Protein AF-A0A1V8U5F7-F1 (afdb_monomer)

Nearest PDB structures (foldseek):
  2rkk-assembly1_B  TM=3.965E-01  e=3.266E+00  Saccharomyces cerevisiae
  4ke2-assembly1_A  TM=3.291E-01  e=9.440E+00  Pseudopleuronectes americanus
  8gjg-assembly1_A  TM=2.199E-01  e=9.440E+00  synthetic construct

Mean predicted aligned error: 14.47 Å

Sequence (206 aa):
MKDPSENLSCCSLDYDPVPERRGILAELTRTLSEYNSLLSSFASLRALPRATARDVTNLKNWHATYAHAIDDSERHDLGHEDGLFQLIPLQQSMFAVTLQHIPVLRSIFRTRRRSDHDEDGVAEYWSDTAMDSAATLLTLIAGLGMLLGSCWWLEHIDNEASRLDLITGSTTLFALGLWGAMGNKSAEVLTGTAGYMAILVIYLSH

pLDDT: mean 76.42, std 14.18, range [43.84, 97.0]

Solvent-accessible surface area (backbone atoms only — not comparable to full-atom values): 12567 Å² total; per-residue (Å²): 138,79,78,84,76,82,74,70,70,82,80,45,96,86,58,64,92,47,66,68,60,48,52,50,52,52,51,49,51,52,51,51,50,52,50,51,52,51,50,51,52,51,50,54,60,69,69,43,52,67,47,50,74,63,54,54,48,49,50,51,50,46,46,70,72,42,75,74,79,59,60,80,85,74,51,68,60,83,81,40,74,92,74,44,58,36,94,72,78,76,86,71,45,62,54,44,59,56,48,70,73,37,71,69,56,55,69,71,59,61,58,78,82,71,91,86,74,82,76,70,100,78,73,86,68,71,51,63,70,58,49,54,51,45,40,52,50,50,51,51,52,50,53,50,48,54,52,53,47,52,54,60,53,52,77,76,53,90,50,71,72,60,52,53,52,49,52,55,52,52,50,51,53,48,42,53,50,40,38,52,69,60,53,88,47,60,66,62,39,50,53,52,43,51,53,53,52,51,54,54,53,54,60,73,76,106

Radius of gyration: 30.94 Å; Cα contacts (8 Å, |Δi|>4): 92; chains: 1; bounding box: 96×33×74 Å

Secondary structure (DSSP, 8-state):
---GGG---TT-TT--S-HHHHHHHHHHHHHHHHHHHHHHHHHHHHTSPBPPHHHHHHHHHHHHH-TTSS-GGGGGGGG-GGG-B-SS-----HHHHHHHT-HHHHHHS-----TT--S-TT-----HHHHHHHHHHHHHHHHHHHHHHHHHHHHT---HHHHHHHHHHHHHHHHHHHHHHHTT-HHHHHHHHHHHHHHHHHHHT-

Foldseek 3Di:
DDDPPPPPPPPDPPDDPDVVVVVVVVVVVVVVVVVVVVVVVVVVVVPFAQDDPVVLVLVVVLCVVCVPPDDPVVCPCNVCSVPHGDPDDDPQQPLLVVCVVDVVSVVVQQDDDPPPDDDDPSDRDGDSVVSLVVSVVVLVVVLVCLLVVLLVVLVVDPDPVVNVVSLVVSLVVNLVSCCSSVPPPVVVSVVVSVVSSVSSVVSVVD

Structure (mmCIF, N/CA/C/O backbone):
data_AF-A0A1V8U5F7-F1
#
_entry.id   AF-A0A1V8U5F7-F1
#
loop_
_atom_site.group_PDB
_atom_site.id
_atom_site.type_symbol
_atom_site.label_atom_id
_atom_site.label_alt_id
_atom_site.label_comp_id
_atom_site.label_asym_id
_atom_site.label_entity_id
_atom_site.label_seq_id
_atom_site.pdbx_PDB_ins_code
_atom_site.Cartn_x
_atom_site.Cartn_y
_atom_site.Cartn_z
_atom_site.occupancy
_atom_site.B_iso_or_equiv
_atom_site.auth_s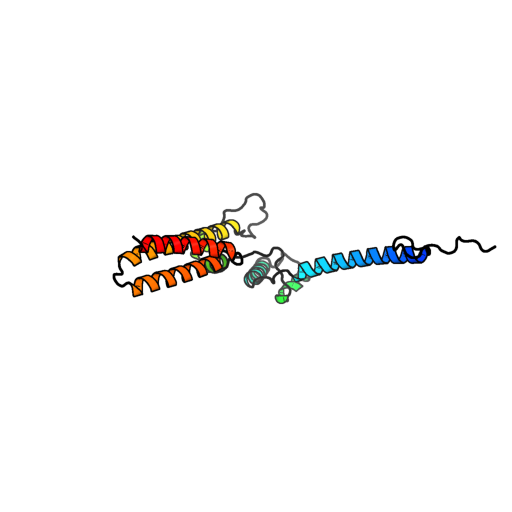eq_id
_atom_site.auth_comp_id
_atom_site.auth_asym_id
_atom_site.auth_atom_id
_atom_site.pdbx_PDB_model_num
ATOM 1 N N . MET A 1 1 ? 74.762 5.872 -26.198 1.00 45.00 1 MET A N 1
ATOM 2 C CA . MET A 1 1 ? 73.967 6.908 -25.508 1.00 45.00 1 MET A CA 1
ATOM 3 C C . MET A 1 1 ? 72.523 6.599 -25.859 1.00 45.00 1 MET A C 1
ATOM 5 O O . MET A 1 1 ? 72.181 6.683 -27.028 1.00 45.00 1 MET A O 1
ATOM 9 N N . LYS A 1 2 ? 71.784 5.999 -24.923 1.00 45.31 2 LYS A N 1
ATOM 10 C CA . LYS A 1 2 ? 70.462 5.401 -25.159 1.00 45.31 2 LYS A CA 1
ATOM 11 C C . LYS A 1 2 ? 69.423 6.448 -24.753 1.00 45.31 2 LYS A C 1
ATOM 13 O O . LYS A 1 2 ? 69.534 6.977 -23.650 1.00 45.31 2 LYS A O 1
ATOM 18 N N . ASP A 1 3 ? 68.529 6.799 -25.668 1.00 43.84 3 ASP A N 1
ATOM 19 C CA . ASP A 1 3 ? 67.538 7.862 -25.485 1.00 43.84 3 ASP A CA 1
ATOM 20 C C . ASP A 1 3 ? 66.602 7.508 -24.308 1.00 43.84 3 ASP A C 1
ATOM 22 O O . ASP A 1 3 ? 66.053 6.404 -24.292 1.00 43.84 3 ASP A O 1
ATOM 26 N N . PRO A 1 4 ? 66.434 8.365 -23.283 1.00 50.16 4 PRO A N 1
ATOM 27 C CA . PRO A 1 4 ? 65.666 8.031 -22.081 1.00 50.16 4 PRO A CA 1
ATOM 28 C C . PRO A 1 4 ? 64.141 8.190 -22.252 1.00 50.16 4 PRO A C 1
ATOM 30 O O . PRO A 1 4 ? 63.410 8.185 -21.262 1.00 50.16 4 PRO A O 1
ATOM 33 N N . SER A 1 5 ? 63.639 8.325 -23.481 1.00 53.69 5 SER A N 1
ATOM 34 C CA . SER A 1 5 ? 62.219 8.553 -23.785 1.00 53.69 5 SER A CA 1
ATOM 35 C C . SER A 1 5 ? 61.358 7.280 -23.863 1.00 53.69 5 SER A C 1
ATOM 37 O O . SER A 1 5 ? 60.141 7.384 -23.990 1.00 53.69 5 SER A O 1
ATOM 39 N N . GLU A 1 6 ? 61.935 6.082 -23.712 1.00 50.72 6 GLU A N 1
ATOM 40 C CA . GLU A 1 6 ? 61.199 4.801 -23.786 1.00 50.72 6 GLU A CA 1
ATOM 41 C C . GLU A 1 6 ? 60.570 4.328 -22.460 1.00 50.72 6 GLU A C 1
ATOM 43 O O . GLU A 1 6 ? 59.965 3.262 -22.408 1.00 50.72 6 GLU A O 1
ATOM 48 N N . ASN A 1 7 ? 60.643 5.120 -21.387 1.00 51.12 7 ASN A N 1
ATOM 49 C CA . ASN A 1 7 ? 59.955 4.822 -20.124 1.00 51.12 7 ASN A CA 1
ATOM 50 C C . ASN A 1 7 ? 58.656 5.630 -19.998 1.00 51.12 7 ASN A C 1
ATOM 52 O O . ASN A 1 7 ? 58.399 6.273 -18.977 1.00 51.12 7 ASN A O 1
ATOM 56 N N . LEU A 1 8 ? 57.839 5.629 -21.055 1.00 53.75 8 LEU A N 1
ATOM 57 C CA . LEU A 1 8 ? 56.494 6.195 -21.011 1.00 53.75 8 LEU A CA 1
ATOM 58 C C . LEU A 1 8 ? 55.626 5.334 -20.095 1.00 53.75 8 LEU A C 1
ATOM 60 O O . LEU A 1 8 ? 55.077 4.313 -20.486 1.00 53.75 8 LEU A O 1
ATOM 64 N N . SER A 1 9 ? 55.584 5.783 -18.845 1.00 51.28 9 SER A N 1
ATOM 65 C CA . SER A 1 9 ? 54.601 5.536 -17.797 1.00 51.28 9 SER A CA 1
ATOM 66 C C . SER A 1 9 ? 53.287 4.916 -18.301 1.00 51.28 9 SER A C 1
ATOM 68 O O . SER A 1 9 ? 52.301 5.608 -18.544 1.00 51.28 9 SER A O 1
ATOM 70 N N . CYS A 1 10 ? 53.253 3.585 -18.388 1.00 50.06 10 CYS A N 1
ATOM 71 C CA . CYS A 1 10 ? 52.047 2.788 -18.647 1.00 50.06 10 CYS A CA 1
ATOM 72 C C . CYS A 1 10 ? 51.099 2.723 -17.429 1.00 50.06 10 CYS A C 1
ATOM 74 O O . CYS A 1 10 ? 50.279 1.815 -17.337 1.00 50.06 10 CYS A O 1
ATOM 76 N N . CYS A 1 11 ? 51.224 3.641 -16.466 1.00 50.75 11 CYS A N 1
ATOM 77 C CA . CYS A 1 11 ? 50.502 3.580 -15.192 1.00 50.75 11 CYS A CA 1
ATOM 78 C C . CYS A 1 11 ? 49.322 4.557 -15.095 1.00 50.75 11 CYS A C 1
ATOM 80 O O . CYS A 1 11 ? 48.664 4.597 -14.058 1.00 50.75 11 CYS A O 1
ATOM 82 N N . SER A 1 12 ? 49.033 5.334 -16.144 1.00 55.16 12 SER A N 1
ATOM 83 C CA . SER A 1 12 ? 47.792 6.108 -16.227 1.00 55.16 12 SER A CA 1
ATOM 84 C C . SER A 1 12 ? 46.787 5.360 -17.093 1.00 55.16 12 SER A C 1
ATOM 86 O O . SER A 1 12 ? 47.028 5.148 -18.279 1.00 55.16 12 SER A O 1
ATOM 88 N N . LEU A 1 13 ? 45.650 4.989 -16.504 1.00 57.16 13 LEU A N 1
ATOM 89 C CA . LEU A 1 13 ? 44.527 4.363 -17.209 1.00 57.16 13 LEU A CA 1
ATOM 90 C C . LEU A 1 13 ? 43.941 5.284 -18.304 1.00 57.16 13 LEU A C 1
ATOM 92 O O . LEU A 1 13 ? 43.265 4.800 -19.206 1.00 57.16 13 LEU A O 1
ATOM 96 N N . ASP A 1 14 ? 44.257 6.585 -18.260 1.00 58.59 14 ASP A N 1
ATOM 97 C CA . ASP A 1 14 ? 43.821 7.586 -19.239 1.00 58.59 14 ASP A CA 1
ATOM 98 C C . ASP A 1 14 ? 44.736 7.703 -20.470 1.00 58.59 14 ASP A C 1
ATOM 100 O O . ASP A 1 14 ? 44.317 8.255 -21.492 1.00 58.59 14 ASP A O 1
ATOM 104 N N . TYR A 1 15 ? 45.986 7.219 -20.406 1.00 63.41 15 TYR A N 1
ATOM 105 C CA . TYR A 1 15 ? 46.949 7.382 -21.499 1.00 63.41 15 TYR A CA 1
ATOM 106 C C . TYR A 1 15 ? 47.320 6.046 -22.137 1.00 63.41 15 TYR A C 1
ATOM 108 O O . TYR A 1 15 ? 48.272 5.369 -21.752 1.00 63.41 15 TYR A O 1
ATOM 116 N N . ASP A 1 16 ? 46.553 5.693 -23.162 1.00 68.69 16 ASP A N 1
ATOM 117 C CA . ASP A 1 16 ? 46.847 4.577 -24.043 1.00 68.69 16 ASP A CA 1
ATOM 118 C C . ASP A 1 16 ? 47.690 5.054 -25.244 1.00 68.69 16 ASP A C 1
ATOM 120 O O . ASP A 1 16 ? 47.188 5.842 -26.054 1.00 68.69 16 ASP A O 1
ATOM 124 N N . PRO A 1 17 ? 48.954 4.603 -25.391 1.00 75.81 17 PRO A N 1
ATOM 125 C CA . PRO A 1 17 ? 49.817 5.011 -26.499 1.00 75.81 17 PRO A CA 1
ATOM 126 C C . PRO A 1 17 ? 49.389 4.420 -27.853 1.00 75.81 17 PRO A C 1
ATOM 128 O O . PRO A 1 17 ? 49.893 4.857 -28.887 1.00 75.81 17 PRO A O 1
ATOM 131 N N . VAL A 1 18 ? 48.475 3.440 -27.875 1.00 83.56 18 VAL A N 1
ATOM 132 C CA . VAL A 1 18 ? 47.991 2.796 -29.102 1.00 83.56 18 VAL A CA 1
ATOM 133 C C . VAL A 1 18 ? 46.624 3.388 -29.484 1.00 83.56 18 VAL A C 1
ATOM 135 O O . VAL A 1 18 ? 45.619 3.081 -28.836 1.00 83.56 18 VAL A O 1
ATOM 138 N N . PRO A 1 19 ? 46.533 4.220 -30.543 1.00 81.38 19 PRO A N 1
ATOM 139 C CA . PRO A 1 19 ? 45.297 4.932 -30.884 1.00 81.38 19 PRO A CA 1
ATOM 140 C C . PRO A 1 19 ? 44.154 3.992 -31.293 1.00 81.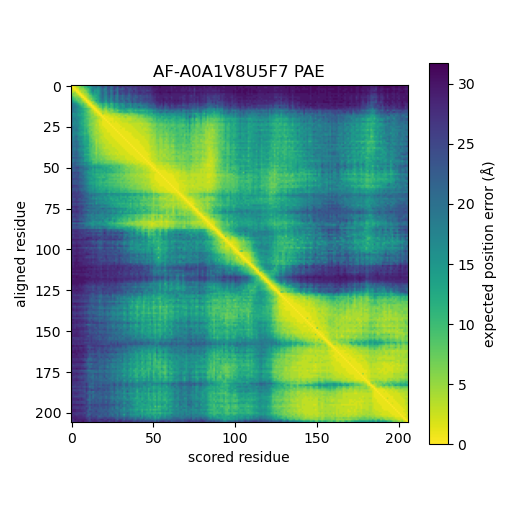38 19 PRO A C 1
ATOM 142 O O . PRO A 1 19 ? 42.995 4.271 -30.990 1.00 81.38 19 PRO A O 1
ATOM 145 N N . GLU A 1 20 ? 44.470 2.853 -31.918 1.00 86.00 20 GLU A N 1
ATOM 146 C CA . GLU A 1 20 ? 43.489 1.819 -32.276 1.00 86.00 20 GLU A CA 1
ATOM 147 C C . GLU A 1 20 ? 42.833 1.202 -31.033 1.00 86.00 20 GLU A C 1
ATOM 149 O O . GLU A 1 20 ? 41.608 1.107 -30.953 1.00 86.00 20 GLU A O 1
ATOM 154 N N . ARG A 1 21 ? 43.636 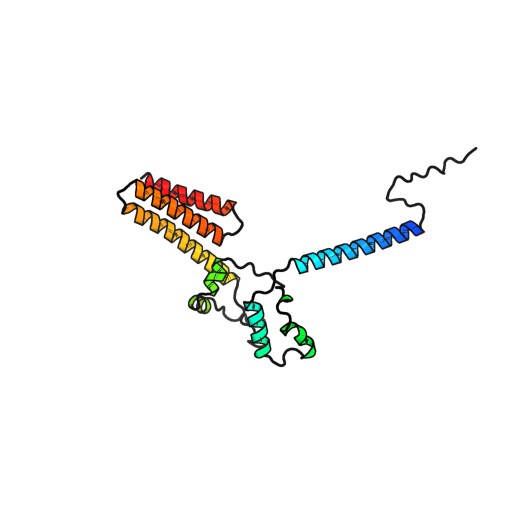0.855 -30.015 1.00 81.75 21 ARG A N 1
ATOM 155 C CA . ARG A 1 21 ? 43.144 0.293 -28.749 1.00 81.75 21 ARG A CA 1
ATOM 156 C C . ARG A 1 21 ? 42.264 1.298 -28.012 1.00 81.75 21 ARG A C 1
ATOM 158 O O . ARG A 1 21 ? 41.201 0.924 -27.525 1.00 81.75 21 ARG A O 1
ATOM 165 N N . ARG A 1 22 ? 42.641 2.579 -28.013 1.00 84.44 22 ARG A N 1
ATOM 166 C CA . ARG A 1 22 ? 41.828 3.660 -27.440 1.00 84.44 22 ARG A CA 1
ATOM 167 C C . ARG A 1 22 ? 40.469 3.805 -28.132 1.00 84.44 22 ARG A C 1
ATOM 169 O O . ARG A 1 22 ? 39.469 3.998 -27.445 1.00 84.44 22 ARG A O 1
ATOM 176 N N . GLY A 1 23 ? 40.423 3.700 -29.462 1.00 87.38 23 GLY A N 1
ATOM 177 C CA . GLY A 1 23 ? 39.171 3.718 -30.225 1.00 87.38 23 GLY A CA 1
ATOM 178 C C . GLY A 1 23 ? 38.238 2.572 -29.824 1.00 87.38 23 GLY A C 1
ATOM 179 O O . GLY A 1 23 ? 37.077 2.810 -29.495 1.00 87.38 23 GLY A O 1
ATOM 180 N N . ILE A 1 24 ? 38.780 1.353 -29.742 1.00 91.00 24 ILE A N 1
ATOM 181 C CA . ILE A 1 24 ? 38.037 0.158 -29.312 1.00 91.00 24 ILE A CA 1
ATOM 182 C C . ILE A 1 24 ? 37.558 0.299 -27.863 1.00 91.00 24 ILE A C 1
ATOM 184 O O . ILE A 1 24 ? 36.407 -0.004 -27.564 1.00 91.00 24 ILE A O 1
ATOM 188 N N . LEU A 1 25 ? 38.408 0.783 -26.951 1.00 88.94 25 LEU A N 1
ATOM 189 C CA . LEU A 1 25 ? 38.035 0.995 -25.549 1.00 88.94 25 LEU A CA 1
ATOM 190 C C . LEU A 1 25 ? 36.920 2.037 -25.407 1.00 88.94 25 LEU A C 1
ATOM 192 O O . LEU A 1 25 ? 36.006 1.837 -24.608 1.00 88.94 25 LEU A O 1
ATOM 196 N N . ALA A 1 26 ? 36.950 3.117 -26.192 1.00 89.62 26 ALA A N 1
ATOM 197 C CA . ALA A 1 26 ? 35.886 4.119 -26.201 1.00 89.62 26 ALA A CA 1
ATOM 198 C C . ALA A 1 26 ? 34.556 3.531 -26.704 1.00 89.62 26 ALA A C 1
ATOM 200 O O . ALA A 1 26 ? 33.513 3.736 -26.079 1.00 89.62 26 ALA A O 1
ATOM 201 N N . GLU A 1 27 ? 34.591 2.750 -27.787 1.00 95.12 27 GLU A N 1
ATOM 202 C CA . GLU A 1 27 ? 33.409 2.071 -28.322 1.00 95.12 27 GLU A CA 1
ATOM 203 C C . GLU A 1 27 ? 32.849 1.024 -27.350 1.00 95.12 27 GLU A C 1
ATOM 205 O O . GLU A 1 27 ? 31.636 0.967 -27.131 1.00 95.12 27 GLU A O 1
ATOM 210 N N . LEU A 1 28 ? 33.719 0.241 -26.712 1.00 94.00 28 LEU A N 1
ATOM 211 C CA . LEU A 1 28 ? 33.337 -0.744 -25.702 1.00 94.00 28 LEU A CA 1
ATOM 212 C C . LEU A 1 28 ? 32.696 -0.056 -24.499 1.00 94.00 28 LEU A C 1
ATOM 214 O O . LEU A 1 28 ? 31.640 -0.486 -24.045 1.00 94.00 28 LEU A O 1
ATOM 218 N N . THR A 1 29 ? 33.279 1.045 -24.024 1.00 94.81 29 THR A N 1
ATOM 219 C CA . THR A 1 29 ? 32.734 1.814 -22.896 1.00 94.81 29 THR A CA 1
ATOM 220 C C . THR A 1 29 ? 31.343 2.362 -23.221 1.00 94.81 29 THR A C 1
ATOM 222 O O . THR A 1 29 ? 30.429 2.234 -22.405 1.00 94.81 29 THR A O 1
ATOM 225 N N . ARG A 1 30 ? 31.146 2.902 -24.433 1.00 95.50 30 ARG A N 1
ATOM 226 C CA . ARG A 1 30 ? 29.828 3.351 -24.915 1.00 95.50 30 ARG A CA 1
ATOM 227 C C . ARG A 1 30 ? 28.827 2.194 -24.950 1.00 95.50 30 ARG A C 1
ATOM 229 O O . ARG A 1 30 ? 27.751 2.297 -24.370 1.00 95.50 30 ARG A O 1
ATOM 236 N N . THR A 1 31 ? 29.201 1.082 -25.579 1.00 96.38 31 THR A N 1
ATOM 237 C CA . THR A 1 31 ? 28.328 -0.091 -25.748 1.00 96.38 31 THR A CA 1
ATOM 238 C C . THR A 1 31 ? 27.952 -0.711 -24.402 1.00 96.38 31 THR A C 1
ATOM 240 O O . THR A 1 31 ? 26.806 -1.095 -24.183 1.00 96.38 31 THR A O 1
ATOM 243 N N . LEU A 1 32 ? 28.897 -0.772 -23.463 1.00 96.94 32 LEU A N 1
ATOM 244 C CA . LEU A 1 32 ? 28.665 -1.293 -22.120 1.00 96.94 32 LEU A CA 1
ATOM 245 C C . LEU A 1 32 ? 27.750 -0.367 -21.309 1.00 96.94 32 LEU A C 1
ATOM 247 O O . LEU A 1 32 ? 26.890 -0.850 -20.574 1.00 96.94 32 LEU A O 1
ATOM 251 N N . SER A 1 33 ? 27.882 0.951 -21.477 1.00 96.62 33 SER A N 1
ATOM 252 C CA . SER A 1 33 ? 26.963 1.927 -20.884 1.00 96.62 33 SER A CA 1
ATOM 253 C C . SER A 1 33 ? 25.535 1.772 -21.424 1.00 96.62 33 SER A C 1
ATOM 255 O O . SER A 1 33 ? 24.589 1.719 -20.636 1.00 96.62 33 SER A O 1
ATOM 257 N N . GLU A 1 34 ? 25.376 1.610 -22.741 1.00 96.75 34 GLU A N 1
ATOM 258 C CA . GLU A 1 34 ? 24.080 1.351 -23.386 1.00 96.75 34 GLU A CA 1
ATOM 259 C C . GLU A 1 34 ? 23.458 0.045 -22.894 1.00 96.75 34 GLU A C 1
ATOM 261 O O . GLU A 1 34 ? 22.294 0.025 -22.491 1.00 96.75 34 GLU A O 1
ATOM 266 N N . TYR A 1 35 ? 24.249 -1.028 -22.832 1.00 97.00 35 TYR A N 1
ATOM 267 C CA . TYR A 1 35 ? 23.806 -2.302 -22.277 1.00 97.00 35 TYR A CA 1
ATOM 268 C C . TYR A 1 35 ? 23.354 -2.163 -20.819 1.00 97.00 35 TYR A C 1
ATOM 270 O O . TYR A 1 35 ? 22.290 -2.659 -20.459 1.00 97.00 35 TYR A O 1
ATOM 278 N N . ASN A 1 36 ? 24.116 -1.453 -19.982 1.00 96.69 36 ASN A N 1
ATOM 279 C CA . ASN A 1 36 ? 23.759 -1.243 -18.581 1.00 96.69 36 ASN A CA 1
ATOM 280 C C . ASN A 1 36 ? 22.463 -0.426 -18.424 1.00 96.69 36 ASN A C 1
ATOM 282 O O . ASN A 1 36 ? 21.646 -0.720 -17.550 1.00 96.69 36 ASN A O 1
ATOM 286 N N . SER A 1 37 ? 22.246 0.569 -19.288 1.00 96.31 37 SER A N 1
ATOM 287 C CA . SER A 1 37 ? 21.007 1.356 -19.334 1.00 96.31 37 SER A CA 1
ATOM 288 C C . SER A 1 37 ? 19.798 0.494 -19.717 1.00 96.31 37 SER A C 1
ATOM 290 O O . SER A 1 37 ? 18.767 0.506 -19.035 1.00 96.31 37 SER A O 1
ATOM 292 N N . LEU A 1 38 ? 19.942 -0.331 -20.759 1.00 96.62 38 LEU A N 1
ATOM 293 C CA . LEU A 1 38 ? 18.904 -1.272 -21.179 1.00 96.62 38 LEU A CA 1
ATOM 294 C C . LEU A 1 38 ? 18.617 -2.301 -20.085 1.00 96.62 38 LEU A C 1
ATOM 296 O O . LEU A 1 38 ? 17.458 -2.533 -19.751 1.00 96.62 38 LEU A O 1
ATOM 300 N N . LEU A 1 39 ? 19.656 -2.873 -19.476 1.00 96.00 39 LEU A N 1
ATOM 301 C CA . LEU A 1 39 ? 19.521 -3.842 -18.394 1.00 96.00 39 LEU A CA 1
ATOM 302 C C . LEU A 1 39 ? 18.805 -3.239 -17.183 1.00 96.00 39 LEU A C 1
ATOM 304 O O . LEU A 1 39 ? 17.932 -3.888 -16.613 1.00 96.00 39 LEU A O 1
ATOM 308 N N . SER A 1 40 ? 19.129 -1.995 -16.824 1.00 94.44 40 SER A N 1
ATOM 309 C CA . SER A 1 40 ? 18.445 -1.273 -15.746 1.00 94.44 40 SER A CA 1
ATOM 310 C C . SER A 1 40 ? 16.966 -1.074 -16.073 1.00 94.44 40 SER A C 1
ATOM 312 O O . SER A 1 40 ? 16.111 -1.351 -15.237 1.00 94.44 40 SER A O 1
ATOM 314 N N . SER A 1 41 ? 16.654 -0.695 -17.314 1.00 91.56 41 SER A N 1
ATOM 315 C CA . SER A 1 41 ? 15.274 -0.527 -17.785 1.00 91.56 41 SER A CA 1
ATOM 316 C C . SER A 1 41 ? 14.490 -1.846 -17.736 1.00 91.56 41 SER A C 1
ATOM 318 O O . SER A 1 41 ? 13.374 -1.892 -17.221 1.00 91.56 41 SER A O 1
ATOM 320 N N . PHE A 1 42 ? 15.089 -2.950 -18.192 1.00 91.25 42 PHE A N 1
ATOM 321 C CA . PHE A 1 42 ? 14.485 -4.282 -18.106 1.00 91.25 42 PHE A CA 1
ATOM 322 C C . PHE A 1 42 ? 14.324 -4.766 -16.665 1.00 91.25 42 PHE A C 1
ATOM 324 O O . PHE A 1 42 ? 13.318 -5.396 -16.341 1.00 91.25 42 PHE A O 1
ATOM 331 N N . ALA A 1 43 ? 15.285 -4.471 -15.789 1.00 91.19 43 ALA A N 1
ATOM 332 C CA . ALA A 1 43 ? 15.181 -4.788 -14.372 1.00 91.19 43 ALA A CA 1
ATOM 333 C C . ALA A 1 43 ? 14.014 -4.030 -13.722 1.00 91.19 43 ALA A C 1
ATOM 335 O O . ALA A 1 43 ? 13.246 -4.636 -12.976 1.00 91.19 43 ALA A O 1
ATOM 336 N N . SER A 1 44 ? 13.825 -2.750 -14.060 1.00 87.88 44 SER A N 1
ATOM 337 C CA . SER A 1 44 ? 12.675 -1.957 -13.615 1.00 87.88 44 SER A CA 1
ATOM 338 C C . SER A 1 44 ? 11.348 -2.530 -14.110 1.00 87.88 44 SER A C 1
ATOM 340 O O . SER A 1 44 ? 10.427 -2.671 -13.312 1.00 87.88 44 SER A O 1
ATOM 342 N N . LEU A 1 45 ? 11.255 -2.929 -15.384 1.00 85.31 45 LEU A N 1
ATOM 343 C CA . LEU A 1 45 ? 10.049 -3.568 -15.928 1.00 85.31 45 LEU A CA 1
ATOM 344 C C . LEU A 1 45 ? 9.752 -4.907 -15.247 1.00 85.31 45 LEU A C 1
ATOM 346 O O . LEU A 1 45 ? 8.609 -5.197 -14.914 1.00 85.31 45 LEU A O 1
ATOM 350 N N . ARG A 1 46 ? 10.784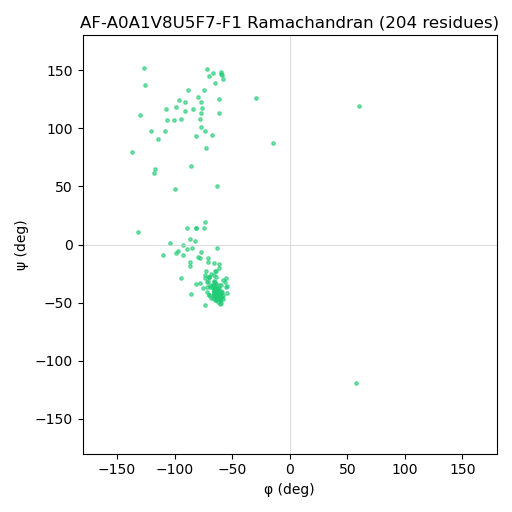 -5.713 -14.982 1.00 85.50 46 ARG A N 1
ATOM 351 C CA . ARG A 1 46 ? 10.641 -7.000 -14.291 1.00 85.50 46 ARG A CA 1
ATOM 352 C C . ARG A 1 46 ? 10.241 -6.847 -12.822 1.00 85.50 46 ARG A C 1
ATOM 354 O O . ARG A 1 46 ? 9.667 -7.774 -12.257 1.00 85.50 46 ARG A O 1
ATOM 361 N N . ALA A 1 47 ? 10.564 -5.714 -12.205 1.00 84.75 47 ALA A N 1
ATOM 362 C CA . ALA A 1 47 ? 10.169 -5.398 -10.837 1.00 84.75 47 ALA A CA 1
ATOM 363 C C . ALA A 1 47 ? 8.706 -4.935 -10.724 1.00 84.75 47 ALA A C 1
ATOM 365 O O . ALA A 1 47 ? 8.197 -4.842 -9.605 1.00 84.75 47 ALA A O 1
ATOM 366 N N . LEU A 1 48 ? 8.027 -4.647 -11.843 1.00 83.69 48 LEU A N 1
ATOM 367 C CA . LEU A 1 48 ? 6.621 -4.258 -11.817 1.00 83.69 48 LEU A CA 1
ATOM 368 C C . LEU A 1 48 ? 5.750 -5.414 -11.305 1.00 83.69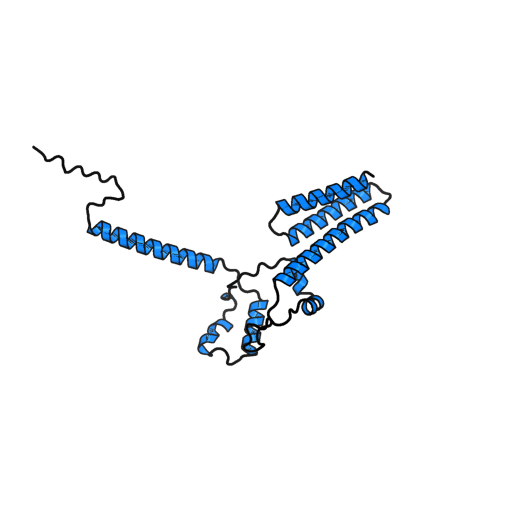 48 LEU A C 1
ATOM 370 O O . LEU A 1 48 ? 5.971 -6.575 -11.667 1.00 83.69 48 LEU A O 1
ATOM 374 N N . PRO A 1 49 ? 4.744 -5.119 -10.465 1.00 82.25 49 PRO A N 1
ATOM 375 C CA . PRO A 1 49 ? 3.818 -6.137 -10.014 1.00 82.25 49 PRO A CA 1
ATOM 376 C C . PRO A 1 49 ? 2.975 -6.640 -11.187 1.00 82.25 49 PRO A C 1
ATOM 378 O O . PRO A 1 49 ? 2.618 -5.898 -12.110 1.00 82.25 49 PRO A O 1
ATOM 381 N N . ARG A 1 50 ? 2.622 -7.924 -11.119 1.00 83.19 50 ARG A N 1
ATOM 382 C CA . ARG A 1 50 ? 1.648 -8.520 -12.035 1.00 83.19 50 ARG A CA 1
ATOM 383 C C . ARG A 1 50 ? 0.307 -7.804 -11.914 1.00 83.19 50 ARG A C 1
ATOM 385 O O . ARG A 1 50 ? -0.058 -7.343 -10.831 1.00 83.19 50 ARG A O 1
ATOM 392 N N . ALA A 1 51 ? -0.422 -7.743 -13.024 1.00 83.19 51 ALA A N 1
ATOM 393 C CA . ALA A 1 51 ? -1.766 -7.194 -13.043 1.00 83.19 51 ALA A CA 1
ATOM 394 C C . ALA A 1 51 ? -2.669 -7.953 -12.062 1.00 83.19 51 ALA A C 1
ATOM 396 O O . ALA A 1 51 ? -2.566 -9.174 -11.900 1.00 83.19 51 ALA A O 1
ATOM 397 N N . THR A 1 52 ? -3.564 -7.232 -11.390 1.00 82.31 52 THR A N 1
ATOM 398 C CA . THR A 1 52 ? -4.516 -7.875 -10.485 1.00 82.31 52 THR A CA 1
ATOM 399 C C . THR A 1 52 ? -5.566 -8.642 -11.294 1.00 82.31 52 THR A C 1
ATOM 401 O O . THR A 1 52 ? -5.925 -8.243 -12.402 1.00 82.31 52 THR A O 1
ATOM 404 N N . ALA A 1 53 ? -6.134 -9.719 -10.738 1.00 81.81 53 ALA A N 1
ATOM 405 C CA . ALA A 1 53 ? -7.203 -10.480 -11.405 1.00 81.81 53 ALA A CA 1
ATOM 406 C C . ALA A 1 53 ? -8.405 -9.595 -11.794 1.00 81.81 53 ALA A C 1
ATOM 408 O O . ALA A 1 53 ? -9.107 -9.852 -12.776 1.00 81.81 53 ALA A O 1
ATOM 409 N N . ARG A 1 54 ? -8.624 -8.518 -11.033 1.00 77.94 54 ARG A N 1
ATOM 410 C CA . ARG A 1 54 ? -9.634 -7.504 -11.322 1.00 77.94 54 ARG A CA 1
ATOM 411 C C . ARG A 1 54 ? -9.289 -6.701 -12.570 1.00 77.94 54 ARG A C 1
ATOM 413 O O . ARG A 1 54 ? -10.173 -6.517 -13.397 1.00 77.94 54 ARG A O 1
ATOM 420 N N . ASP A 1 55 ? -8.048 -6.253 -12.720 1.00 81.06 55 ASP A N 1
ATOM 421 C CA . ASP A 1 55 ? -7.616 -5.499 -13.902 1.00 81.06 55 ASP A CA 1
ATOM 422 C C . ASP A 1 55 ? -7.716 -6.358 -15.161 1.00 81.06 55 ASP A C 1
ATOM 424 O O . ASP A 1 55 ? -8.242 -5.902 -16.172 1.00 81.06 55 ASP A O 1
ATOM 428 N N . VAL A 1 56 ? -7.338 -7.636 -15.063 1.00 86.06 56 VAL A N 1
ATOM 429 C CA . VAL A 1 56 ? -7.518 -8.615 -16.1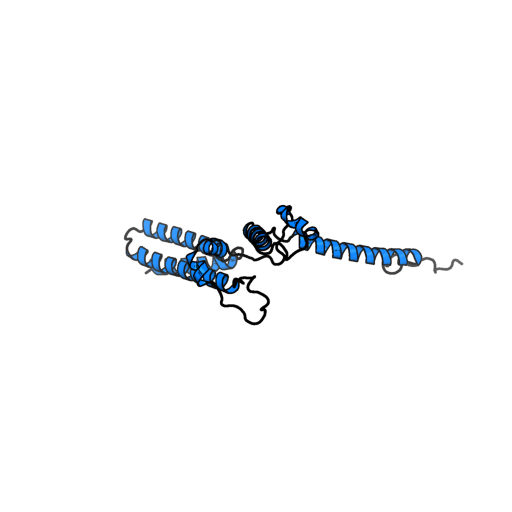46 1.00 86.06 56 VAL A CA 1
ATOM 430 C C . VAL A 1 56 ? -8.999 -8.770 -16.502 1.00 86.06 56 VAL A C 1
ATOM 432 O O . VAL A 1 56 ? -9.372 -8.740 -17.672 1.00 86.06 56 VAL A O 1
ATOM 435 N N . THR A 1 57 ? -9.871 -8.891 -15.499 1.00 85.12 57 THR A N 1
ATOM 436 C CA . THR A 1 57 ? -11.322 -9.000 -15.715 1.00 85.12 57 THR A CA 1
ATOM 437 C C . THR A 1 57 ? -11.899 -7.721 -16.323 1.00 85.12 57 THR A C 1
ATOM 439 O O . THR A 1 57 ? -12.724 -7.792 -17.229 1.00 85.12 57 THR A O 1
ATOM 442 N N . ASN A 1 58 ? -11.458 -6.548 -15.866 1.00 83.06 58 ASN A N 1
ATOM 443 C CA . ASN A 1 58 ? -11.870 -5.259 -16.415 1.00 83.06 58 ASN A CA 1
ATOM 444 C C . ASN A 1 58 ? -11.436 -5.122 -17.874 1.00 83.06 58 ASN A C 1
ATOM 446 O O . ASN A 1 58 ? -12.247 -4.717 -18.698 1.00 83.06 58 ASN A O 1
ATOM 450 N N . LEU A 1 59 ? -10.200 -5.509 -18.198 1.00 84.75 59 LEU A N 1
ATOM 451 C CA . LEU A 1 59 ? -9.673 -5.509 -19.558 1.00 84.75 59 LEU A CA 1
ATOM 452 C C . LEU A 1 59 ? -10.494 -6.442 -20.459 1.00 84.75 59 LEU A C 1
ATOM 454 O O . LEU A 1 59 ? -10.956 -6.025 -21.517 1.00 84.75 59 LEU A O 1
ATOM 458 N N . LYS A 1 60 ? -10.775 -7.671 -20.005 1.00 86.81 60 LYS A N 1
ATOM 459 C CA . LYS A 1 60 ? -11.651 -8.622 -20.714 1.00 86.81 60 LYS A CA 1
ATOM 460 C C . LYS A 1 60 ? -13.053 -8.058 -20.941 1.00 86.81 60 LYS A C 1
ATOM 462 O O . LYS A 1 60 ? -13.570 -8.127 -22.052 1.00 86.81 60 LYS A O 1
ATOM 467 N N . ASN A 1 61 ? -13.659 -7.476 -19.907 1.00 86.31 61 ASN A N 1
ATOM 468 C CA . ASN A 1 61 ? -14.984 -6.864 -19.998 1.00 86.31 61 ASN A CA 1
ATOM 469 C C . ASN A 1 61 ? -14.986 -5.664 -20.950 1.00 86.31 61 ASN A C 1
ATOM 471 O O . ASN A 1 61 ? -15.937 -5.485 -21.709 1.00 86.31 61 ASN A O 1
ATOM 475 N N . TRP A 1 62 ? -13.927 -4.857 -20.933 1.00 85.69 62 TRP A N 1
ATOM 476 C CA . TRP A 1 62 ? -13.759 -3.732 -21.843 1.00 85.69 62 TRP A CA 1
ATOM 477 C C . TRP A 1 62 ? -13.650 -4.217 -23.292 1.00 85.69 62 TRP A C 1
ATOM 479 O O . TRP A 1 62 ? -14.419 -3.758 -24.130 1.00 85.69 62 TRP A O 1
ATOM 489 N N . HIS A 1 63 ? -12.819 -5.225 -23.577 1.00 85.88 63 HIS A N 1
ATOM 490 C CA . HIS A 1 63 ? -12.735 -5.837 -24.909 1.00 85.88 63 HIS A CA 1
ATOM 491 C C . HIS A 1 63 ? -14.066 -6.444 -25.372 1.00 85.88 63 HIS A C 1
ATOM 493 O O . HIS A 1 63 ? -14.435 -6.299 -26.534 1.00 85.88 63 HIS A O 1
ATOM 499 N N . ALA A 1 64 ? -14.806 -7.093 -24.468 1.00 85.56 64 ALA A N 1
ATOM 500 C CA . ALA A 1 64 ? -16.130 -7.634 -24.769 1.00 85.56 64 ALA A CA 1
ATOM 501 C C . ALA A 1 64 ? -17.158 -6.530 -25.074 1.00 85.56 64 ALA A C 1
ATOM 503 O O . ALA A 1 64 ? -18.029 -6.713 -25.921 1.00 85.56 64 ALA A O 1
ATOM 504 N N . THR A 1 65 ? -17.046 -5.383 -24.401 1.00 87.19 65 THR A N 1
ATOM 505 C CA . THR A 1 65 ? -17.921 -4.222 -24.616 1.00 87.19 65 THR A CA 1
ATOM 506 C C . THR A 1 65 ? -17.561 -3.486 -25.912 1.00 87.19 65 THR A C 1
ATOM 508 O O . THR A 1 65 ? -18.452 -3.048 -26.636 1.00 87.19 65 THR A O 1
ATOM 511 N N . TYR A 1 66 ? -16.269 -3.395 -26.238 1.00 84.06 66 TYR A N 1
ATOM 512 C CA . TYR A 1 66 ? -15.734 -2.662 -27.387 1.00 84.06 66 TYR A CA 1
ATOM 513 C C . TYR A 1 66 ? -15.033 -3.598 -28.375 1.00 84.06 66 TYR A C 1
ATOM 515 O O . TYR A 1 66 ? -13.835 -3.492 -28.644 1.00 84.06 66 TYR A O 1
ATOM 523 N N . ALA A 1 67 ? -15.820 -4.492 -28.976 1.00 78.81 67 ALA A N 1
ATOM 524 C CA . ALA A 1 67 ? -15.346 -5.553 -29.865 1.00 78.81 67 ALA A CA 1
ATOM 525 C C . ALA A 1 67 ? -14.665 -5.082 -31.167 1.00 78.81 67 ALA A C 1
ATOM 527 O O . ALA A 1 67 ? -14.162 -5.926 -31.907 1.00 78.81 67 ALA A O 1
ATOM 528 N N . HIS A 1 68 ? -14.584 -3.778 -31.449 1.00 83.56 68 HIS A N 1
ATOM 529 C CA . HIS A 1 68 ? -13.892 -3.207 -32.618 1.00 83.56 68 HIS A CA 1
ATOM 530 C C . HIS A 1 68 ? -12.951 -2.041 -32.275 1.00 83.56 68 HIS A C 1
ATOM 532 O O . HIS A 1 68 ? -12.487 -1.358 -33.179 1.00 83.56 68 HIS A O 1
ATOM 538 N N . ALA A 1 69 ? -12.669 -1.788 -30.991 1.00 83.31 69 ALA A N 1
ATOM 539 C CA . ALA A 1 69 ? -11.787 -0.679 -30.607 1.00 83.31 69 ALA A CA 1
ATOM 540 C C . ALA A 1 69 ? -10.304 -0.949 -30.910 1.00 83.31 69 ALA A C 1
ATOM 542 O O . ALA A 1 69 ? -9.539 -0.014 -31.110 1.00 83.31 69 ALA A O 1
ATOM 543 N N . ILE A 1 70 ? -9.910 -2.223 -30.941 1.00 83.44 70 ILE A N 1
ATOM 544 C CA . ILE A 1 70 ? -8.546 -2.680 -31.238 1.00 83.44 70 ILE A CA 1
ATOM 545 C C . ILE A 1 70 ? -8.629 -3.686 -32.381 1.00 83.44 70 ILE A C 1
ATOM 547 O O . ILE A 1 70 ? -9.533 -4.528 -32.361 1.00 83.44 70 ILE A O 1
ATOM 551 N N . ASP A 1 71 ? -7.718 -3.598 -33.347 1.00 86.25 71 ASP A N 1
ATOM 552 C CA . ASP A 1 71 ? -7.646 -4.526 -34.477 1.00 86.25 71 ASP A CA 1
ATOM 553 C C . ASP A 1 71 ? -7.420 -5.968 -34.001 1.00 86.25 71 ASP A C 1
ATOM 555 O O . ASP A 1 71 ? -6.750 -6.212 -32.996 1.00 86.25 71 ASP A O 1
ATOM 559 N N . ASP A 1 72 ? -7.973 -6.948 -34.715 1.00 81.81 72 ASP A N 1
ATOM 560 C CA . ASP A 1 72 ? -7.880 -8.347 -34.289 1.00 81.81 72 ASP A CA 1
ATOM 561 C C . ASP A 1 72 ? -6.432 -8.874 -34.299 1.00 81.81 72 ASP A C 1
ATOM 563 O O . ASP A 1 72 ? -6.124 -9.801 -33.546 1.00 81.81 72 ASP A O 1
ATOM 567 N N . SER A 1 73 ? -5.523 -8.265 -35.074 1.00 83.56 73 SER A N 1
ATOM 568 C CA . SER A 1 73 ? -4.095 -8.615 -35.055 1.00 83.56 73 SER A CA 1
ATOM 569 C C . SER A 1 73 ? -3.377 -8.189 -33.769 1.00 83.56 73 SER A C 1
ATOM 571 O O . SER A 1 73 ? -2.438 -8.860 -33.339 1.00 83.56 73 SER A O 1
ATOM 573 N N . GLU A 1 74 ? -3.852 -7.131 -33.111 1.00 80.00 74 GLU A N 1
ATOM 574 C CA . GLU A 1 74 ? -3.278 -6.590 -31.874 1.00 80.00 74 GLU A CA 1
ATOM 575 C C . GLU A 1 74 ? -3.870 -7.246 -30.612 1.00 80.00 74 GLU A C 1
ATOM 577 O O . GLU A 1 74 ? -3.401 -7.020 -29.502 1.00 80.00 74 GLU A O 1
ATOM 582 N N . ARG A 1 75 ? -4.864 -8.135 -30.749 1.00 77.50 75 ARG A N 1
ATOM 583 C CA . ARG A 1 75 ? -5.541 -8.821 -29.625 1.00 77.50 75 ARG A CA 1
ATOM 584 C C . ARG A 1 75 ? -4.807 -10.035 -29.061 1.00 77.50 75 ARG A C 1
ATOM 586 O O . ARG A 1 75 ? -5.397 -10.823 -28.316 1.00 77.50 75 ARG A O 1
ATOM 593 N N . HIS A 1 76 ? -3.533 -10.207 -29.393 1.00 76.31 76 HIS A N 1
ATOM 594 C CA . HIS A 1 76 ? -2.746 -11.361 -28.955 1.00 76.31 76 HIS A CA 1
ATOM 595 C C . HIS A 1 76 ? -2.610 -11.462 -27.420 1.00 76.31 76 HIS A C 1
ATOM 597 O O . HIS A 1 76 ? -2.393 -12.547 -26.869 1.00 76.31 76 HIS A O 1
ATOM 603 N N . ASP A 1 77 ? -2.820 -10.345 -26.726 1.00 71.12 77 ASP A N 1
ATOM 604 C CA . ASP A 1 77 ? -2.693 -10.225 -25.275 1.00 71.12 77 ASP A CA 1
ATOM 605 C C . ASP A 1 77 ? -3.831 -10.915 -24.502 1.00 71.12 77 ASP A C 1
ATOM 607 O O . ASP A 1 77 ? -3.643 -11.325 -23.357 1.00 71.12 77 ASP A O 1
ATOM 611 N N . LEU A 1 78 ? -5.001 -11.132 -25.123 1.00 71.31 78 LEU A N 1
ATOM 612 C CA . LEU A 1 78 ? -6.180 -11.717 -24.460 1.00 71.31 78 LEU A CA 1
ATOM 613 C C . LEU A 1 78 ? -5.994 -13.182 -24.018 1.00 71.31 78 LEU A C 1
ATOM 615 O O . LEU A 1 78 ? -6.775 -13.673 -23.203 1.00 71.31 78 LEU A O 1
ATOM 619 N N . GLY A 1 79 ? -4.972 -13.873 -24.535 1.00 74.00 79 GLY A N 1
ATOM 620 C CA . GLY A 1 79 ? -4.611 -15.242 -24.149 1.00 74.00 79 GLY A CA 1
ATOM 621 C C . GLY A 1 79 ? -3.457 -15.346 -23.145 1.00 74.00 79 GLY A C 1
ATOM 622 O O . GLY A 1 79 ? -3.186 -16.440 -22.656 1.00 74.00 79 GLY A O 1
ATOM 623 N N . HIS A 1 80 ? -2.783 -14.235 -22.830 1.00 79.19 80 HIS A N 1
ATOM 624 C CA . HIS A 1 80 ? -1.551 -14.213 -22.036 1.00 79.19 80 HIS A CA 1
ATOM 625 C C . HIS A 1 80 ? -1.737 -13.425 -20.736 1.00 79.19 80 HIS A C 1
ATOM 627 O O . HIS A 1 80 ? -1.053 -12.436 -20.478 1.00 79.19 80 HIS A O 1
ATOM 633 N N . GLU A 1 81 ? -2.650 -13.893 -19.883 1.00 76.69 81 GLU A N 1
ATOM 634 C CA . GLU A 1 81 ? -2.954 -13.252 -18.592 1.00 76.69 81 GLU A CA 1
ATOM 635 C C . GLU A 1 81 ? -1.715 -13.129 -17.689 1.00 76.69 81 GLU A C 1
ATOM 637 O O . GLU A 1 81 ? -1.573 -12.155 -16.952 1.00 76.69 81 GLU A O 1
ATOM 642 N N . ASP A 1 82 ? -0.775 -14.071 -17.808 1.00 75.75 82 ASP A N 1
ATOM 643 C CA . ASP A 1 82 ? 0.481 -14.089 -17.053 1.00 75.75 82 ASP A CA 1
ATOM 644 C C . ASP A 1 82 ? 1.491 -13.007 -17.484 1.00 75.75 82 ASP A C 1
ATOM 646 O O . ASP A 1 82 ? 2.458 -12.749 -16.761 1.00 75.75 82 ASP A O 1
ATOM 650 N N . GLY A 1 83 ? 1.291 -12.390 -18.655 1.00 77.12 83 GLY A N 1
ATOM 651 C CA . GLY A 1 83 ? 2.157 -11.348 -19.215 1.00 77.12 83 GLY A CA 1
ATOM 652 C C . GLY A 1 83 ? 1.735 -9.922 -18.859 1.00 77.12 83 GLY A C 1
ATOM 653 O O . GLY A 1 83 ? 2.485 -8.983 -19.118 1.00 77.12 83 GLY A O 1
ATOM 654 N N . LEU A 1 84 ? 0.558 -9.746 -18.255 1.00 83.38 84 LEU A N 1
ATOM 655 C CA . LEU A 1 84 ? 0.023 -8.433 -17.914 1.00 83.38 84 LEU A CA 1
ATOM 656 C C . LEU A 1 84 ? 0.668 -7.914 -16.622 1.00 83.38 84 LEU A C 1
ATOM 658 O O . LEU A 1 84 ? 0.644 -8.566 -15.574 1.00 83.38 84 LEU A O 1
ATOM 662 N N . PHE A 1 85 ? 1.221 -6.706 -16.680 1.00 82.25 85 PHE A N 1
ATOM 663 C CA . PHE A 1 85 ? 1.808 -6.007 -15.537 1.00 82.25 85 PHE A CA 1
ATOM 664 C C . PHE A 1 85 ? 1.200 -4.616 -15.388 1.00 82.25 85 PHE A C 1
ATOM 666 O O . PHE A 1 85 ? 0.743 -4.000 -16.352 1.00 82.25 85 PHE A O 1
ATOM 673 N N . GLN A 1 86 ? 1.178 -4.115 -14.158 1.00 77.69 86 GLN A N 1
ATOM 674 C CA . GLN A 1 86 ? 0.606 -2.807 -13.874 1.00 77.69 86 GLN A CA 1
ATOM 675 C C . GLN A 1 86 ? 1.649 -1.714 -14.154 1.00 77.69 86 GLN A C 1
ATOM 677 O O . GLN A 1 86 ? 2.683 -1.670 -13.490 1.00 77.69 86 GLN A O 1
ATOM 682 N N . LEU A 1 87 ? 1.389 -0.823 -15.123 1.00 72.56 87 LEU A N 1
ATOM 683 C CA . LEU A 1 87 ? 2.297 0.297 -15.433 1.00 72.56 87 LEU A CA 1
ATOM 684 C C . LEU A 1 87 ? 2.425 1.292 -14.273 1.00 72.56 87 LEU A C 1
ATOM 686 O O . LEU A 1 87 ? 3.488 1.869 -14.062 1.00 72.56 87 LEU A O 1
ATOM 690 N N . ILE A 1 88 ? 1.340 1.490 -13.525 1.00 68.12 88 ILE A N 1
ATOM 691 C CA . ILE A 1 88 ? 1.306 2.342 -12.339 1.00 68.12 88 ILE A CA 1
ATOM 692 C C . ILE A 1 88 ? 0.899 1.438 -11.178 1.00 68.12 88 ILE A C 1
ATOM 694 O O . ILE A 1 88 ? -0.291 1.141 -11.050 1.00 68.12 88 ILE A O 1
ATOM 698 N N . PRO A 1 89 ? 1.855 0.938 -10.374 1.00 62.56 89 PRO A N 1
ATOM 699 C CA . PRO A 1 89 ? 1.533 0.074 -9.253 1.00 62.56 89 PRO A CA 1
ATOM 700 C C . PRO A 1 89 ? 0.654 0.847 -8.273 1.00 62.56 89 PRO A C 1
ATOM 702 O O . PRO A 1 89 ? 1.095 1.816 -7.652 1.00 62.56 89 PRO A O 1
ATOM 705 N N . LEU A 1 90 ? -0.602 0.428 -8.141 1.00 62.66 90 LEU A N 1
ATOM 706 C CA . LEU A 1 90 ? -1.493 1.001 -7.143 1.00 62.66 90 LEU A CA 1
ATOM 707 C C . LEU A 1 90 ? -1.117 0.381 -5.798 1.00 62.66 90 LEU A C 1
ATOM 709 O O . LEU A 1 90 ? -1.365 -0.801 -5.556 1.00 62.66 90 LEU A O 1
ATOM 713 N N . GLN A 1 91 ? -0.492 1.161 -4.918 1.00 55.84 91 GLN A N 1
ATOM 714 C CA . GLN A 1 91 ? -0.187 0.714 -3.563 1.00 55.84 91 GLN A CA 1
ATOM 715 C C . GLN A 1 91 ? -1.486 0.676 -2.749 1.00 55.84 91 GLN A C 1
ATOM 717 O O . GLN A 1 91 ? -1.830 1.622 -2.051 1.00 55.84 91 GLN A O 1
ATOM 722 N N . GLN A 1 92 ? -2.244 -0.413 -2.864 1.00 58.03 92 GLN A N 1
ATOM 723 C CA . GLN A 1 92 ? -3.496 -0.563 -2.130 1.00 58.03 92 GLN A CA 1
ATOM 724 C C . GLN A 1 92 ? -3.208 -0.923 -0.667 1.00 58.03 92 GLN A C 1
ATOM 726 O O . GLN A 1 92 ? -2.575 -1.938 -0.377 1.00 58.03 92 GLN A O 1
ATOM 731 N N . SER A 1 93 ? -3.698 -0.105 0.269 1.00 57.97 93 SER A N 1
ATOM 732 C CA . SER A 1 93 ? -3.753 -0.476 1.690 1.00 57.97 93 SER A CA 1
ATOM 733 C C . SER A 1 93 ? -4.591 -1.750 1.868 1.00 57.97 93 SER A C 1
ATOM 735 O O . SER A 1 93 ? -5.594 -1.933 1.176 1.00 57.97 93 SER A O 1
ATOM 737 N N . MET A 1 94 ? -4.244 -2.625 2.822 1.00 60.12 94 MET A N 1
ATOM 738 C CA . MET A 1 94 ? -5.052 -3.824 3.111 1.00 60.12 94 MET A CA 1
ATOM 739 C C . MET A 1 94 ? -6.505 -3.465 3.452 1.00 60.12 94 MET A C 1
ATOM 741 O O . MET A 1 94 ? -7.431 -4.191 3.089 1.00 60.12 94 MET A O 1
ATOM 745 N N . PHE A 1 95 ? -6.717 -2.303 4.076 1.00 59.81 95 PHE A N 1
ATOM 746 C CA . PHE A 1 95 ? -8.054 -1.778 4.328 1.00 59.81 95 PHE A CA 1
ATOM 747 C C . PHE A 1 95 ? -8.749 -1.289 3.060 1.00 59.81 95 PHE A C 1
ATOM 749 O O . PHE A 1 95 ? -9.958 -1.433 2.963 1.00 59.81 95 PHE A O 1
ATOM 756 N N . ALA A 1 96 ? -8.024 -0.776 2.063 1.00 61.50 96 ALA A N 1
ATOM 757 C CA . ALA A 1 96 ? -8.610 -0.446 0.765 1.00 61.50 96 ALA A CA 1
ATOM 758 C C . ALA A 1 96 ? -9.113 -1.713 0.052 1.00 61.50 96 ALA A C 1
ATOM 760 O O . ALA A 1 96 ? -10.205 -1.703 -0.512 1.00 61.50 96 ALA A O 1
ATOM 761 N N . VAL A 1 97 ? -8.380 -2.829 0.142 1.00 63.72 97 VAL A N 1
ATOM 762 C CA . VAL A 1 97 ? -8.810 -4.121 -0.424 1.00 63.72 97 VAL A CA 1
ATOM 763 C C . VAL A 1 97 ? -10.086 -4.632 0.254 1.00 63.72 97 VAL A C 1
ATOM 765 O O . VAL A 1 97 ? -11.009 -5.083 -0.429 1.00 63.72 97 VAL A O 1
ATOM 768 N N . THR A 1 98 ? -10.191 -4.533 1.582 1.00 63.94 98 THR A N 1
ATOM 769 C CA . THR A 1 98 ? -11.410 -4.941 2.302 1.00 63.94 98 THR A CA 1
ATOM 770 C C . THR A 1 98 ? -12.569 -3.969 2.077 1.00 63.94 98 THR A C 1
ATOM 772 O O . THR A 1 98 ? -13.701 -4.416 1.895 1.00 63.94 98 THR A O 1
ATOM 775 N N . LEU A 1 99 ? -12.310 -2.660 1.976 1.00 63.12 99 LEU A N 1
ATOM 776 C CA . LEU A 1 99 ? -13.325 -1.652 1.643 1.00 63.12 99 LEU A CA 1
ATOM 777 C C . LEU A 1 99 ? -13.930 -1.888 0.254 1.00 63.12 99 LEU A C 1
ATOM 779 O O . LEU A 1 99 ? -15.134 -1.720 0.066 1.00 63.12 99 LEU A O 1
ATOM 783 N N . GLN A 1 100 ? -13.111 -2.321 -0.711 1.00 63.47 100 GLN A N 1
ATOM 784 C CA . GLN A 1 100 ? -13.548 -2.633 -2.075 1.00 63.47 100 GLN A CA 1
ATOM 785 C C . GLN A 1 100 ? -14.531 -3.811 -2.147 1.00 63.47 100 GLN A C 1
ATOM 787 O O . GLN A 1 100 ? -15.305 -3.889 -3.103 1.00 63.47 100 GLN A O 1
ATOM 792 N N . HIS A 1 101 ? -14.539 -4.704 -1.153 1.00 65.12 101 HIS A N 1
ATOM 793 C CA . HIS A 1 101 ? -15.494 -5.814 -1.079 1.00 65.12 101 HIS A CA 1
ATOM 794 C C . HIS A 1 101 ? -16.873 -5.384 -0.557 1.00 65.12 101 HIS A C 1
ATOM 796 O O . HIS A 1 101 ? -17.828 -6.153 -0.660 1.00 65.12 101 HIS A O 1
ATOM 802 N N . ILE A 1 102 ? -17.012 -4.162 -0.027 1.00 71.56 102 ILE A N 1
ATOM 803 C CA . ILE A 1 102 ? -18.274 -3.666 0.526 1.00 71.56 102 ILE A CA 1
ATOM 804 C C . ILE A 1 102 ? -19.034 -2.875 -0.559 1.00 71.56 102 ILE A C 1
ATOM 806 O O . ILE A 1 102 ? -18.662 -1.743 -0.885 1.00 71.56 102 ILE A O 1
ATOM 810 N N . PRO A 1 103 ? -20.143 -3.410 -1.110 1.00 62.91 103 PRO A N 1
ATOM 811 C CA . PRO A 1 103 ? -20.842 -2.802 -2.248 1.00 62.91 103 PRO A CA 1
ATOM 812 C C . PRO A 1 103 ? -21.481 -1.444 -1.916 1.00 62.91 103 PRO A C 1
ATOM 814 O O . PRO A 1 103 ? -21.634 -0.598 -2.795 1.00 62.91 103 PRO A O 1
ATOM 817 N N . VAL A 1 104 ? -21.814 -1.205 -0.645 1.00 60.75 104 VAL A N 1
ATOM 818 C CA . VAL A 1 104 ? -22.414 0.054 -0.175 1.00 60.75 104 VAL A CA 1
ATOM 819 C C . VAL A 1 104 ? -21.403 1.201 -0.227 1.00 60.75 104 VAL A C 1
ATOM 821 O O . VAL A 1 104 ? -21.719 2.279 -0.726 1.00 60.75 104 VAL A O 1
ATOM 824 N N . LEU A 1 105 ? -20.162 0.958 0.208 1.00 59.41 105 LEU A N 1
ATOM 825 C CA . LEU A 1 105 ? -19.091 1.952 0.130 1.00 59.41 105 LEU A CA 1
ATOM 826 C C . LEU A 1 105 ? -18.708 2.253 -1.320 1.00 59.41 105 LEU A C 1
ATOM 828 O O . LEU A 1 105 ? -18.482 3.411 -1.661 1.00 59.41 105 LEU A O 1
ATOM 832 N N . ARG A 1 106 ? -18.759 1.254 -2.208 1.00 60.41 106 ARG A N 1
ATOM 833 C CA . ARG A 1 106 ? -18.555 1.462 -3.648 1.00 60.41 106 ARG A CA 1
ATOM 834 C C . ARG A 1 106 ? -19.502 2.529 -4.214 1.00 60.41 106 ARG A C 1
ATOM 836 O O . ARG A 1 106 ? -19.069 3.390 -4.968 1.00 60.41 106 ARG A O 1
ATOM 843 N N . SER A 1 107 ? -20.774 2.538 -3.816 1.00 58.44 107 SER A N 1
ATOM 844 C CA . SER A 1 107 ? -21.725 3.548 -4.303 1.00 58.44 107 SER A CA 1
ATOM 845 C C . SER A 1 107 ? -21.460 4.959 -3.760 1.00 58.44 107 SER A C 1
ATOM 847 O O . SER A 1 107 ? -21.815 5.930 -4.425 1.00 58.44 107 SER A O 1
ATOM 849 N N . ILE A 1 108 ? -20.865 5.082 -2.571 1.00 58.44 108 ILE A N 1
ATOM 850 C CA . ILE A 1 108 ? -20.612 6.368 -1.898 1.00 58.44 108 ILE A CA 1
ATOM 851 C C . ILE A 1 108 ? -19.351 7.047 -2.456 1.00 58.44 108 ILE A C 1
ATOM 853 O O . ILE A 1 108 ? -19.319 8.267 -2.586 1.00 58.44 108 ILE A O 1
ATOM 857 N N . PHE A 1 109 ? -18.338 6.269 -2.850 1.00 53.50 109 PHE A N 1
ATOM 858 C CA . PHE A 1 109 ? -17.060 6.776 -3.377 1.00 53.50 109 PHE A CA 1
ATOM 859 C C . PHE A 1 109 ? -17.029 6.978 -4.899 1.00 53.50 109 PHE A C 1
ATOM 861 O O . PHE A 1 109 ? -15.965 7.175 -5.489 1.00 53.50 109 PHE A O 1
ATOM 868 N N . ARG A 1 110 ? -18.193 6.964 -5.556 1.00 55.16 110 ARG A N 1
ATOM 869 C CA . ARG A 1 110 ? -18.308 7.236 -6.991 1.00 55.16 110 ARG A CA 1
ATOM 870 C C . ARG A 1 110 ? -18.111 8.737 -7.227 1.00 55.16 110 ARG A C 1
ATOM 872 O O . ARG A 1 110 ? -19.028 9.530 -7.022 1.00 55.16 110 ARG A O 1
ATOM 879 N N . THR A 1 111 ? -16.899 9.144 -7.608 1.00 48.91 111 THR A N 1
ATOM 880 C CA . THR A 1 111 ? -16.617 10.562 -7.862 1.00 48.91 111 THR A CA 1
ATOM 881 C C . THR A 1 111 ? -17.319 11.037 -9.133 1.00 48.91 111 THR A C 1
ATOM 883 O O . THR A 1 111 ? -17.493 10.291 -10.099 1.00 48.91 111 THR A O 1
ATOM 886 N N . ARG A 1 112 ? -17.758 12.295 -9.124 1.00 50.28 112 ARG A N 1
ATOM 887 C CA . ARG A 1 112 ? -18.433 12.932 -10.258 1.00 50.28 112 ARG A CA 1
ATOM 888 C C . ARG A 1 112 ? -17.390 13.259 -11.334 1.00 50.28 112 ARG A C 1
ATOM 890 O O . ARG A 1 112 ? -16.338 13.800 -11.006 1.00 50.28 112 ARG A O 1
ATOM 897 N N . ARG A 1 113 ? -17.707 12.913 -12.592 1.00 49.84 113 ARG A N 1
ATOM 898 C CA . ARG A 1 113 ? -16.922 13.145 -13.825 1.00 49.84 113 ARG A CA 1
ATOM 899 C C . ARG A 1 113 ? -16.039 14.395 -13.755 1.00 49.84 113 ARG A C 1
ATOM 901 O O . ARG A 1 113 ? -16.544 15.495 -13.531 1.00 49.84 113 ARG A O 1
ATOM 908 N N . ARG A 1 114 ? -14.742 14.228 -14.022 1.00 46.22 114 ARG A N 1
ATOM 909 C CA . ARG A 1 114 ? -13.835 15.342 -14.309 1.00 46.22 114 ARG A CA 1
ATOM 910 C C . ARG A 1 114 ? -14.102 15.779 -15.751 1.00 46.22 114 ARG A C 1
ATOM 912 O O . ARG A 1 114 ? -13.870 15.008 -16.668 1.00 46.22 114 ARG A O 1
ATOM 919 N N . SER A 1 115 ? -14.627 16.984 -15.934 1.00 51.84 115 SER A N 1
ATOM 920 C CA . SER A 1 115 ? -15.156 17.505 -17.207 1.00 51.84 115 SER A CA 1
ATOM 921 C C . SER A 1 115 ? -14.098 17.905 -18.247 1.00 51.84 115 SER A C 1
ATOM 923 O O . SER A 1 115 ? -14.421 18.652 -19.161 1.00 51.84 115 SER A O 1
ATOM 925 N N . ASP A 1 116 ? -12.840 17.495 -18.074 1.00 54.69 116 ASP A N 1
ATOM 926 C CA . ASP A 1 116 ? -11.700 18.019 -18.849 1.00 54.69 116 ASP A CA 1
ATOM 927 C C . ASP A 1 116 ? -11.110 16.986 -19.833 1.00 54.69 116 ASP A C 1
ATOM 929 O O . ASP A 1 116 ? -10.292 17.314 -20.686 1.00 54.69 116 ASP A O 1
ATOM 933 N N . HIS A 1 117 ? -11.555 15.728 -19.750 1.00 51.84 117 HIS A N 1
ATOM 934 C CA . HIS A 1 117 ? -11.224 14.654 -20.689 1.00 51.84 117 HIS A CA 1
ATOM 935 C C . HIS A 1 117 ? -12.497 13.861 -20.998 1.00 51.84 117 HIS A C 1
ATOM 937 O O . HIS A 1 117 ? -12.760 12.822 -20.399 1.00 51.84 117 HIS A O 1
ATOM 943 N N . ASP A 1 118 ? -13.315 14.418 -21.890 1.00 49.12 118 ASP A N 1
ATOM 944 C CA . ASP A 1 118 ? -14.500 13.779 -22.462 1.00 49.12 118 ASP A CA 1
ATOM 945 C C . ASP A 1 118 ? -14.179 13.439 -23.924 1.00 49.12 118 ASP A C 1
ATOM 947 O O . ASP A 1 118 ? -14.299 14.288 -24.801 1.00 49.12 118 ASP A O 1
ATOM 951 N N . GLU A 1 119 ? -13.784 12.195 -24.182 1.00 48.28 119 GLU A N 1
ATOM 952 C CA . GLU A 1 119 ? -14.300 11.477 -25.346 1.00 48.28 119 GLU A CA 1
ATOM 953 C C . GLU A 1 119 ? -14.782 10.118 -24.838 1.00 48.28 119 GLU A C 1
ATOM 955 O O . GLU A 1 119 ? -14.004 9.300 -24.356 1.00 48.28 119 GLU A O 1
ATOM 960 N N . ASP A 1 120 ? -16.105 9.970 -24.879 1.00 51.31 120 ASP A N 1
ATOM 961 C CA . ASP A 1 120 ? -16.906 8.793 -24.565 1.00 51.31 120 ASP A CA 1
ATOM 962 C C . ASP A 1 120 ? -16.787 8.247 -23.138 1.00 51.31 120 ASP A C 1
ATOM 964 O O . ASP A 1 120 ? -15.739 7.813 -22.682 1.00 51.31 120 ASP A O 1
ATOM 968 N N . GLY A 1 121 ? -17.917 8.231 -22.417 1.00 53.09 121 GLY A N 1
ATOM 969 C CA . GLY A 1 121 ? -18.090 7.769 -21.030 1.00 53.09 121 GLY A CA 1
ATOM 970 C C . GLY A 1 121 ? -17.810 6.278 -20.779 1.00 53.09 121 GLY A C 1
ATOM 971 O O . GLY A 1 121 ? -18.629 5.589 -20.177 1.00 53.09 121 GLY A O 1
ATOM 972 N N . VAL A 1 122 ? -16.657 5.813 -21.240 1.00 53.28 122 VAL A N 1
ATOM 973 C CA . VAL A 1 122 ? -16.135 4.452 -21.298 1.00 53.28 122 VAL A CA 1
ATOM 974 C C . VAL A 1 122 ? -15.271 4.155 -20.070 1.00 53.28 122 VAL A C 1
ATOM 976 O O . VAL A 1 122 ? -15.216 3.013 -19.619 1.00 53.28 122 VAL A O 1
ATOM 979 N N . ALA A 1 123 ? -14.637 5.178 -19.488 1.00 50.97 123 ALA A N 1
ATOM 980 C CA . ALA A 1 123 ? -13.786 5.048 -18.311 1.00 50.97 123 ALA A CA 1
ATOM 981 C C . ALA A 1 123 ? -14.473 5.615 -17.056 1.00 50.97 123 ALA A C 1
ATOM 983 O O . ALA A 1 123 ? -14.583 6.828 -16.867 1.00 50.97 123 ALA A O 1
ATOM 984 N N . GLU A 1 124 ? -14.917 4.735 -16.154 1.00 56.78 124 GLU A N 1
ATOM 985 C CA . GLU A 1 124 ? -15.257 5.139 -14.787 1.00 56.78 124 GLU A CA 1
ATOM 986 C C . GLU A 1 124 ? -13.971 5.334 -13.982 1.00 56.78 124 GLU A C 1
ATOM 988 O O . GLU 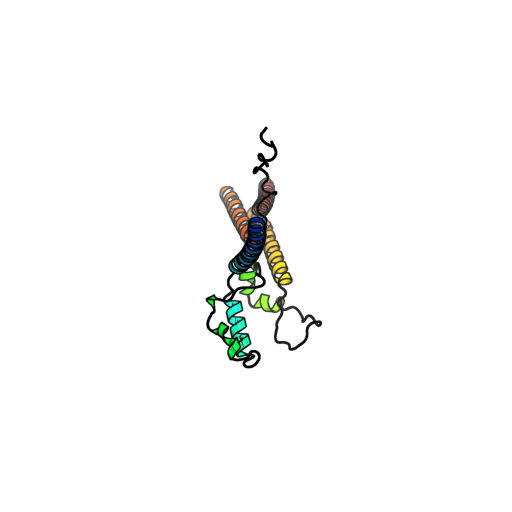A 1 124 ? -13.354 4.373 -13.522 1.00 56.78 124 GLU A O 1
ATOM 993 N N . TYR A 1 125 ? -13.564 6.591 -13.810 1.00 55.75 125 TYR A N 1
ATOM 994 C CA . TYR A 1 125 ? -12.409 6.936 -12.990 1.00 55.75 125 TYR A CA 1
ATOM 995 C C . TYR A 1 125 ? -12.775 6.846 -11.501 1.00 55.75 125 TYR A C 1
ATOM 997 O O . TYR A 1 125 ? -13.642 7.579 -11.016 1.00 55.75 125 TYR A O 1
ATOM 1005 N N . TRP A 1 126 ? -12.119 5.947 -10.768 1.00 56.50 126 TRP A N 1
ATOM 1006 C CA . TRP A 1 126 ? -12.227 5.872 -9.311 1.00 56.50 126 TRP A CA 1
ATOM 1007 C C . TRP A 1 126 ? -11.184 6.801 -8.687 1.00 56.50 126 TRP A C 1
ATOM 1009 O O . TRP A 1 126 ? -10.033 6.836 -9.108 1.00 56.50 126 TRP A O 1
ATOM 1019 N N . SER A 1 127 ? -11.594 7.606 -7.704 1.00 55.50 127 SER A N 1
ATOM 1020 C CA . SER A 1 127 ? -10.667 8.497 -7.003 1.00 55.50 127 SER A CA 1
ATOM 1021 C C . SER A 1 127 ? -9.930 7.700 -5.932 1.00 55.50 127 SER A C 1
ATOM 1023 O O . SER A 1 127 ? -10.423 7.581 -4.810 1.00 55.50 127 SER A O 1
ATOM 1025 N N . ASP A 1 128 ? -8.752 7.178 -6.263 1.00 61.03 128 ASP A N 1
ATOM 1026 C CA . ASP A 1 128 ? -7.907 6.423 -5.324 1.00 61.03 128 ASP A CA 1
ATOM 1027 C C . ASP A 1 128 ? -7.603 7.230 -4.053 1.00 61.03 128 ASP A C 1
ATOM 1029 O O . ASP A 1 128 ? -7.693 6.720 -2.940 1.00 61.03 128 ASP A O 1
ATOM 1033 N N . THR A 1 129 ? -7.418 8.545 -4.203 1.00 64.88 129 THR A N 1
ATOM 1034 C CA . THR A 1 129 ? -7.217 9.487 -3.091 1.00 64.88 129 THR A CA 1
ATOM 1035 C C . THR A 1 129 ? -8.377 9.526 -2.096 1.00 64.88 129 THR A C 1
ATOM 1037 O O . THR A 1 129 ? -8.148 9.692 -0.900 1.00 64.88 129 THR A O 1
ATOM 1040 N N . ALA A 1 130 ? -9.619 9.370 -2.564 1.00 66.06 130 ALA A N 1
ATOM 1041 C CA . ALA A 1 130 ? -10.797 9.391 -1.701 1.00 66.06 130 ALA A CA 1
ATOM 1042 C C . ALA A 1 130 ? -10.966 8.058 -0.960 1.00 66.06 130 ALA A C 1
ATOM 1044 O O . ALA A 1 130 ? -11.426 8.034 0.182 1.00 66.06 130 ALA A O 1
ATOM 1045 N N . MET A 1 131 ? -10.575 6.950 -1.596 1.00 67.25 131 MET A N 1
ATOM 1046 C CA . MET A 1 131 ? -10.618 5.628 -0.979 1.00 67.25 131 MET A CA 1
ATOM 1047 C C . MET A 1 131 ? -9.533 5.482 0.089 1.00 67.25 131 MET A C 1
ATOM 1049 O O . MET A 1 131 ? -9.823 5.001 1.183 1.00 67.25 131 MET A O 1
ATOM 1053 N N . ASP A 1 132 ? -8.331 5.997 -0.171 1.00 68.38 132 ASP A N 1
ATOM 1054 C CA . ASP A 1 132 ? -7.259 6.047 0.824 1.00 68.38 132 ASP A CA 1
ATOM 1055 C C . ASP A 1 132 ? -7.604 6.984 1.987 1.00 68.38 132 ASP A C 1
ATOM 1057 O O . ASP A 1 132 ? -7.398 6.631 3.154 1.00 68.38 132 ASP A O 1
ATOM 1061 N N . SER A 1 133 ? -8.212 8.147 1.714 1.00 70.75 133 SER A N 1
ATOM 1062 C CA . SER A 1 133 ? -8.661 9.045 2.784 1.00 70.75 133 SER A CA 1
ATOM 1063 C C . SER A 1 133 ? -9.773 8.417 3.627 1.00 70.75 133 SER A C 1
ATOM 1065 O O . SER A 1 133 ? -9.795 8.583 4.844 1.00 70.75 133 SER A O 1
ATOM 1067 N N . ALA A 1 134 ? -10.680 7.660 3.006 1.00 74.75 134 ALA A N 1
ATOM 1068 C CA . ALA A 1 134 ? -11.746 6.951 3.703 1.00 74.75 134 ALA A CA 1
ATOM 1069 C C . ALA A 1 134 ? -11.234 5.782 4.543 1.00 74.75 134 ALA A C 1
ATOM 1071 O O . ALA A 1 134 ? -11.656 5.630 5.687 1.00 74.75 134 ALA A O 1
ATOM 1072 N N . ALA A 1 135 ? -10.305 4.985 4.012 1.00 72.75 135 ALA A N 1
ATOM 1073 C CA . ALA A 1 135 ? -9.653 3.915 4.759 1.00 72.75 135 ALA A CA 1
ATOM 1074 C C . ALA A 1 135 ? -8.894 4.479 5.971 1.00 72.75 135 ALA A C 1
ATOM 1076 O O . ALA A 1 135 ? -8.997 3.944 7.078 1.00 72.75 135 ALA A O 1
ATOM 1077 N N . THR A 1 136 ? -8.209 5.611 5.790 1.00 76.69 136 THR A N 1
ATOM 1078 C CA . THR A 1 136 ? -7.534 6.336 6.876 1.00 76.69 136 THR A CA 1
ATOM 1079 C C . THR A 1 136 ? -8.536 6.822 7.925 1.00 76.69 136 THR A C 1
ATOM 1081 O O . THR A 1 136 ? -8.339 6.592 9.118 1.00 76.69 136 THR A O 1
ATOM 1084 N N . LEU A 1 137 ? -9.647 7.432 7.500 1.00 81.62 137 LEU A N 1
ATOM 1085 C CA . LEU A 1 137 ? -10.699 7.903 8.401 1.00 81.62 137 LEU A CA 1
ATOM 1086 C C . LEU A 1 137 ? -11.346 6.748 9.178 1.00 81.62 137 LEU A C 1
ATOM 1088 O O . LEU A 1 137 ? -11.551 6.861 10.383 1.00 81.62 137 LEU A O 1
ATOM 1092 N N . LEU A 1 138 ? -11.637 5.628 8.514 1.00 80.88 138 LEU A N 1
ATOM 1093 C CA . LEU A 1 138 ? -12.229 4.452 9.148 1.00 80.88 138 LEU A CA 1
ATOM 1094 C C . LEU A 1 138 ? -11.275 3.837 10.171 1.00 80.88 138 LEU A C 1
ATOM 1096 O O . LEU A 1 138 ? -11.706 3.486 11.265 1.00 80.88 138 LEU A O 1
ATOM 1100 N N . THR A 1 139 ? -9.981 3.775 9.854 1.00 79.81 139 THR A N 1
ATOM 1101 C CA . THR A 1 139 ? -8.945 3.331 10.798 1.00 79.81 139 THR A CA 1
ATOM 1102 C C . THR A 1 139 ? -8.887 4.249 12.019 1.00 79.81 139 THR A C 1
ATOM 1104 O O . THR A 1 139 ? -8.806 3.768 13.148 1.00 79.81 139 THR A O 1
ATOM 1107 N N . LEU A 1 140 ? -8.985 5.567 11.817 1.00 82.56 140 LEU A N 1
ATOM 1108 C CA . LEU A 1 140 ? -9.003 6.545 12.905 1.00 82.56 140 LEU A CA 1
ATOM 1109 C C . LEU A 1 140 ? -10.239 6.365 13.796 1.00 82.56 140 LEU A C 1
ATOM 1111 O O . LEU A 1 140 ? -10.108 6.313 15.016 1.00 82.56 140 LEU A O 1
ATOM 1115 N N . ILE A 1 141 ? -11.425 6.209 13.199 1.00 86.25 141 ILE A N 1
ATOM 1116 C CA . ILE A 1 141 ? -12.676 5.961 13.931 1.00 86.25 141 ILE A CA 1
ATOM 1117 C C . ILE A 1 141 ? -12.608 4.633 14.690 1.00 86.25 141 ILE A C 1
ATOM 1119 O O . ILE A 1 141 ? -12.999 4.583 15.853 1.00 86.25 141 ILE A O 1
ATOM 1123 N N . ALA A 1 142 ? -12.091 3.572 14.068 1.00 84.38 142 ALA A N 1
ATOM 1124 C CA . ALA A 1 142 ? -11.924 2.272 14.708 1.00 84.38 142 ALA A CA 1
ATOM 1125 C C . ALA A 1 142 ? -10.961 2.356 15.902 1.00 84.38 142 ALA A C 1
ATOM 1127 O O . ALA A 1 142 ? -11.296 1.884 16.986 1.00 84.38 142 ALA A O 1
ATOM 1128 N N . GLY A 1 143 ? -9.814 3.023 15.743 1.00 84.56 143 GLY A N 1
ATOM 1129 C CA . GLY A 1 143 ? -8.862 3.257 16.830 1.00 84.56 143 GLY A CA 1
ATOM 1130 C C . GLY A 1 143 ? -9.459 4.084 17.973 1.00 84.56 143 GLY A C 1
ATOM 1131 O O . GLY A 1 143 ? -9.295 3.733 19.139 1.00 84.56 143 GLY A O 1
ATOM 1132 N N . LEU A 1 144 ? -10.216 5.139 17.654 1.00 86.19 144 LEU A N 1
ATOM 1133 C CA . LEU A 1 144 ? -10.919 5.953 18.648 1.00 86.19 144 LEU A CA 1
ATOM 1134 C C . LEU A 1 144 ? -11.996 5.143 19.384 1.00 86.19 144 LEU A C 1
ATOM 1136 O O . LEU A 1 144 ? -12.104 5.224 20.606 1.00 86.19 144 LEU A O 1
ATOM 1140 N N . GLY A 1 145 ? -12.760 4.332 18.651 1.00 86.81 145 GLY A N 1
ATOM 1141 C CA . GLY A 1 145 ? -13.766 3.431 19.204 1.00 86.81 145 GLY A CA 1
ATOM 1142 C C . GLY A 1 145 ? -13.157 2.372 20.118 1.00 86.81 145 GLY A C 1
ATOM 1143 O O . GLY A 1 145 ? -13.707 2.107 21.180 1.00 86.81 145 GLY A O 1
ATOM 1144 N N . MET A 1 146 ? -11.989 1.829 19.770 1.00 85.19 146 MET A N 1
ATOM 1145 C CA . MET A 1 146 ? -11.238 0.927 20.648 1.00 85.19 146 MET A CA 1
ATOM 1146 C C . MET A 1 146 ? -10.722 1.623 21.909 1.00 85.19 146 MET A C 1
ATOM 1148 O O . MET A 1 146 ? -10.615 0.994 22.953 1.00 85.19 146 MET A O 1
ATOM 1152 N N . LEU A 1 147 ? -10.392 2.911 21.845 1.00 84.81 147 LEU A N 1
ATOM 1153 C CA . LEU A 1 147 ? -9.919 3.657 23.010 1.00 84.81 147 LEU A CA 1
ATOM 1154 C C . LEU A 1 147 ? -11.074 3.958 23.970 1.00 84.81 147 LEU A C 1
ATOM 1156 O O . LEU A 1 147 ? -11.019 3.594 25.142 1.00 84.81 147 LEU A O 1
ATOM 1160 N N . LEU A 1 148 ? -12.156 4.540 23.454 1.00 87.62 148 LEU A N 1
ATOM 1161 C CA . LEU A 1 148 ? -13.349 4.848 24.244 1.00 87.62 148 LEU A CA 1
ATOM 1162 C C . LEU A 1 148 ? -14.050 3.581 24.742 1.00 87.62 148 LEU A C 1
ATOM 1164 O O . LEU A 1 148 ? -14.483 3.534 25.890 1.00 87.62 148 LEU A O 1
ATOM 1168 N N . GLY A 1 149 ? -14.131 2.553 23.897 1.00 86.88 149 GLY A N 1
ATOM 1169 C CA . GLY A 1 149 ? -14.734 1.268 24.233 1.00 86.88 149 GLY A CA 1
ATOM 1170 C C . GLY A 1 149 ? -13.993 0.572 25.367 1.00 86.88 149 GLY A C 1
ATOM 1171 O O . GLY A 1 149 ? -14.630 0.131 26.319 1.00 86.88 149 GLY A O 1
ATOM 1172 N N . SER A 1 150 ? -12.660 0.540 25.318 1.00 85.62 150 SER A N 1
ATOM 1173 C CA . SER A 1 150 ? -11.861 -0.083 26.377 1.00 85.62 150 SER A CA 1
ATOM 1174 C C . SER A 1 150 ? -11.910 0.698 27.688 1.00 85.62 150 SER A C 1
ATOM 1176 O O . SER A 1 150 ? -11.967 0.067 28.739 1.00 85.62 150 SER A O 1
ATOM 1178 N N . CYS A 1 151 ? -11.983 2.036 27.658 1.00 84.81 151 CYS A N 1
ATOM 1179 C CA . CYS A 1 151 ? -12.216 2.832 28.871 1.00 84.81 151 CYS A CA 1
ATOM 1180 C C . CYS A 1 151 ? -13.605 2.572 29.475 1.00 84.81 151 CYS A C 1
ATOM 1182 O O . CYS A 1 151 ? -13.714 2.317 30.670 1.00 84.81 151 CYS A O 1
ATOM 1184 N N . TRP A 1 152 ? -14.657 2.584 28.650 1.00 88.62 152 TRP A N 1
ATOM 1185 C CA . TRP A 1 152 ? -16.032 2.343 29.102 1.00 88.62 152 TRP A CA 1
ATOM 1186 C C . TRP A 1 152 ? -16.217 0.938 29.689 1.00 88.62 152 TRP A C 1
ATOM 1188 O O . TRP A 1 152 ? -16.905 0.742 30.691 1.00 88.62 152 TRP A O 1
ATOM 1198 N N . TRP A 1 153 ? -15.565 -0.050 29.078 1.00 83.88 153 TRP A N 1
ATOM 1199 C CA . TRP A 1 153 ? -15.601 -1.428 29.548 1.00 83.88 153 TRP A CA 1
ATOM 1200 C C . TRP A 1 153 ? -14.797 -1.625 30.842 1.00 83.88 153 TRP A C 1
ATOM 1202 O O . TRP A 1 153 ? -15.189 -2.435 31.681 1.00 83.88 153 TRP A O 1
ATOM 1212 N N . LEU A 1 154 ? -13.711 -0.867 31.047 1.00 83.38 154 LEU A N 1
ATOM 1213 C CA . LEU A 1 154 ? -12.925 -0.908 32.287 1.00 83.38 154 LEU A CA 1
ATOM 1214 C C . LEU A 1 154 ? -13.754 -0.498 33.516 1.00 83.38 154 LEU A C 1
ATOM 1216 O O . LEU A 1 154 ? -13.553 -1.060 34.591 1.00 83.38 154 LEU A O 1
ATOM 1220 N N . GLU A 1 155 ? -14.691 0.441 33.352 1.00 83.12 155 GLU A N 1
ATOM 1221 C CA . GLU A 1 155 ? -15.566 0.934 34.428 1.00 83.12 155 GLU A CA 1
ATOM 1222 C C . GLU A 1 155 ? -16.500 -0.157 34.978 1.00 83.12 155 GLU A C 1
ATOM 1224 O O . GLU A 1 155 ? -16.858 -0.139 36.150 1.00 83.12 155 GLU A O 1
ATOM 1229 N N . HIS A 1 156 ? -16.856 -1.147 34.155 1.00 84.62 156 HIS A N 1
ATOM 1230 C CA . HIS A 1 156 ? -17.799 -2.208 34.522 1.00 84.62 156 HIS A CA 1
ATOM 1231 C C . HIS A 1 156 ? -17.131 -3.473 35.087 1.00 84.62 156 HIS A C 1
ATOM 1233 O O . HIS A 1 156 ? -17.825 -4.438 35.414 1.00 84.62 156 HIS A O 1
ATOM 1239 N N . ILE A 1 157 ? -15.798 -3.511 35.181 1.00 86.12 157 ILE A N 1
ATOM 1240 C CA . ILE A 1 157 ? -15.056 -4.674 35.680 1.00 86.12 157 ILE A CA 1
ATOM 1241 C C . ILE A 1 157 ? -14.505 -4.382 37.075 1.00 86.12 157 ILE A C 1
ATOM 1243 O O . ILE A 1 157 ? -13.588 -3.577 37.230 1.00 86.12 157 ILE A O 1
ATOM 1247 N N . ASP A 1 158 ? -14.963 -5.134 38.074 1.00 82.81 158 ASP A N 1
ATOM 1248 C CA . ASP A 1 158 ? -14.444 -5.055 39.449 1.00 82.81 158 ASP A CA 1
ATOM 1249 C C . ASP A 1 158 ? -13.211 -5.947 39.695 1.00 82.81 158 ASP A C 1
ATOM 1251 O O . ASP A 1 158 ? -12.498 -5.778 40.680 1.00 82.81 158 ASP A O 1
ATOM 1255 N N . ASN A 1 159 ? -12.928 -6.905 38.806 1.00 86.75 159 ASN A N 1
ATOM 1256 C CA . ASN A 1 159 ? -11.840 -7.871 38.978 1.00 86.75 159 ASN A CA 1
ATOM 1257 C C . ASN A 1 159 ? -10.514 -7.388 38.357 1.00 86.75 159 ASN A C 1
ATOM 1259 O O . ASN A 1 159 ? -10.431 -7.181 37.144 1.00 86.75 159 ASN A O 1
ATOM 1263 N N . GLU A 1 160 ? -9.451 -7.297 39.160 1.00 83.44 160 GLU A N 1
ATOM 1264 C CA . GLU A 1 160 ? -8.115 -6.852 38.726 1.00 83.44 160 GLU A CA 1
ATOM 1265 C C . GLU A 1 160 ? -7.523 -7.720 37.605 1.00 83.44 160 GLU A C 1
ATOM 1267 O O . GLU A 1 160 ? -6.967 -7.196 36.638 1.00 83.44 160 GLU A O 1
ATOM 1272 N N . ALA A 1 161 ? -7.693 -9.045 37.682 1.00 85.94 161 ALA A N 1
ATOM 1273 C CA . ALA A 1 161 ? -7.171 -9.961 36.666 1.00 85.94 161 ALA A CA 1
ATOM 1274 C C . ALA A 1 161 ? -7.819 -9.728 35.289 1.00 85.94 161 ALA A C 1
ATOM 1276 O O . ALA A 1 161 ? -7.144 -9.765 34.262 1.00 85.94 161 ALA A O 1
ATOM 1277 N N . SER A 1 162 ? -9.121 -9.432 35.269 1.00 85.00 162 SER A N 1
ATOM 1278 C CA . SER A 1 162 ? -9.869 -9.161 34.037 1.00 85.00 162 SER A CA 1
ATOM 1279 C C . SER A 1 162 ? -9.545 -7.787 33.443 1.00 85.00 162 SER A C 1
ATOM 1281 O O . SER A 1 162 ? -9.586 -7.630 32.226 1.00 85.00 162 SER A O 1
ATOM 1283 N N . ARG A 1 163 ? -9.174 -6.800 34.271 1.00 84.88 163 ARG A N 1
ATOM 1284 C CA . ARG A 1 163 ? -8.696 -5.492 33.789 1.00 84.88 163 ARG A CA 1
ATOM 1285 C C . ARG A 1 163 ? -7.371 -5.619 33.041 1.00 84.88 163 ARG A C 1
ATOM 1287 O O . ARG A 1 163 ? -7.207 -5.008 31.986 1.00 84.88 163 ARG A O 1
ATOM 1294 N N . LEU A 1 164 ? -6.446 -6.428 33.563 1.00 85.94 164 LEU A N 1
ATOM 1295 C CA . LEU A 1 164 ? -5.143 -6.641 32.933 1.00 85.94 164 LEU A CA 1
ATOM 1296 C C . LEU A 1 164 ? -5.285 -7.321 31.563 1.00 85.94 164 LEU A C 1
ATOM 1298 O O . LEU A 1 164 ? -4.667 -6.879 30.597 1.00 85.94 164 LEU A O 1
ATOM 1302 N N . ASP A 1 165 ? -6.141 -8.343 31.480 1.00 87.50 165 ASP A N 1
ATOM 1303 C CA . ASP A 1 165 ? -6.424 -9.072 30.238 1.00 87.50 165 ASP A CA 1
ATOM 1304 C C . ASP A 1 165 ? -7.096 -8.183 29.175 1.00 87.50 165 ASP A C 1
ATOM 1306 O O . ASP A 1 165 ? -6.753 -8.227 27.992 1.00 87.50 165 ASP A O 1
ATOM 1310 N N . LEU A 1 166 ? -7.997 -7.286 29.594 1.00 87.44 166 LEU A N 1
ATOM 1311 C CA . LEU A 1 166 ? -8.621 -6.333 28.676 1.00 87.44 166 LEU A CA 1
ATOM 1312 C C . LEU A 1 166 ? -7.595 -5.361 28.074 1.00 87.44 166 LEU A C 1
ATOM 1314 O O . LEU A 1 166 ? -7.627 -5.093 26.873 1.00 87.44 166 LEU A O 1
ATOM 1318 N N . ILE A 1 167 ? -6.670 -4.839 28.885 1.00 86.69 167 ILE A N 1
ATOM 1319 C CA . ILE A 1 167 ? -5.653 -3.882 28.426 1.00 86.69 167 ILE A CA 1
ATOM 1320 C C . ILE A 1 167 ? -4.684 -4.547 27.446 1.00 86.69 167 ILE A C 1
ATOM 1322 O O . ILE A 1 167 ? -4.393 -3.975 26.390 1.00 86.69 167 ILE A O 1
ATOM 1326 N N . THR A 1 168 ? -4.193 -5.749 27.759 1.00 88.75 168 THR A N 1
ATOM 1327 C CA . THR A 1 168 ? -3.267 -6.485 26.884 1.00 88.75 168 THR A CA 1
ATOM 1328 C C . THR A 1 168 ? -3.944 -6.889 25.578 1.00 88.75 168 THR A C 1
ATOM 1330 O O . THR A 1 168 ? -3.370 -6.685 24.503 1.00 88.75 168 THR A O 1
ATOM 1333 N N . GLY A 1 169 ? -5.182 -7.385 25.643 1.00 89.12 169 GLY A N 1
ATOM 1334 C CA . GLY A 1 169 ? -5.981 -7.741 24.474 1.00 89.12 169 GLY A CA 1
ATOM 1335 C C . GLY A 1 169 ? -6.271 -6.534 23.583 1.00 89.12 169 GLY A C 1
ATOM 1336 O O . GLY A 1 169 ? -5.992 -6.562 22.382 1.00 89.12 169 GLY A O 1
ATOM 1337 N N . SER A 1 170 ? -6.747 -5.436 24.173 1.00 87.62 170 SER A N 1
ATOM 1338 C CA . SER A 1 170 ? -7.074 -4.213 23.437 1.00 87.62 170 SER A CA 1
ATOM 1339 C C . SER A 1 170 ? -5.843 -3.566 22.800 1.00 87.62 170 SER A C 1
ATOM 1341 O O . SER A 1 170 ? -5.884 -3.157 21.640 1.00 87.62 170 SER A O 1
ATOM 1343 N N . THR A 1 171 ? -4.713 -3.535 23.513 1.00 89.19 171 THR A N 1
ATOM 1344 C CA . THR A 1 171 ? -3.446 -3.002 22.987 1.00 89.19 171 THR A CA 1
ATOM 1345 C C . THR A 1 171 ? -2.928 -3.838 21.823 1.00 89.19 171 THR A C 1
ATOM 1347 O O . THR A 1 171 ? -2.488 -3.289 20.814 1.00 89.19 171 THR A O 1
ATOM 1350 N N . THR A 1 172 ? -3.004 -5.166 21.932 1.00 89.12 172 THR A N 1
ATOM 1351 C CA . THR A 1 172 ? -2.542 -6.075 20.877 1.00 89.12 172 THR A CA 1
ATOM 1352 C C . THR A 1 172 ? -3.401 -5.930 19.624 1.00 89.12 172 THR A C 1
ATOM 1354 O O . THR A 1 172 ? -2.873 -5.855 18.515 1.00 89.12 172 THR A O 1
ATOM 1357 N N . LEU A 1 173 ? -4.721 -5.823 19.788 1.00 87.06 173 LEU A N 1
ATOM 1358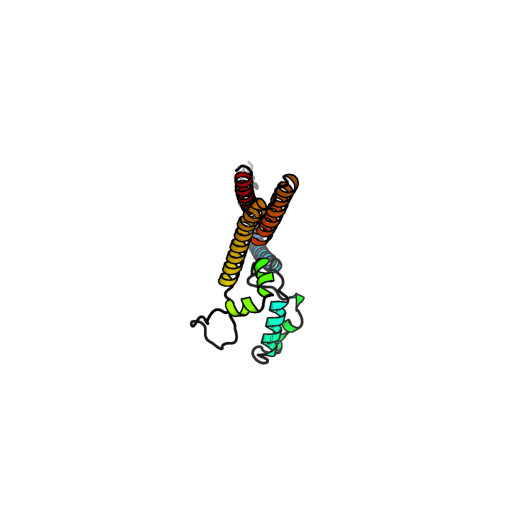 C CA . LEU A 1 173 ? -5.639 -5.634 18.669 1.00 87.06 173 LEU A CA 1
ATOM 1359 C C . LEU A 1 173 ? -5.457 -4.255 18.012 1.00 87.06 173 LEU A C 1
ATOM 1361 O O . LEU A 1 173 ? -5.476 -4.156 16.786 1.00 87.06 173 LEU A O 1
ATOM 1365 N N . PHE A 1 174 ? -5.176 -3.212 18.799 1.00 87.00 174 PHE A N 1
ATOM 1366 C CA . PHE A 1 174 ? -4.856 -1.879 18.284 1.00 87.00 174 PHE A CA 1
ATOM 1367 C C . PHE A 1 174 ? -3.534 -1.869 17.503 1.00 87.00 174 PHE A C 1
ATOM 1369 O O . PHE A 1 174 ? -3.472 -1.332 16.397 1.00 87.00 174 PHE A O 1
ATOM 1376 N N . ALA A 1 175 ? -2.494 -2.521 18.030 1.00 86.25 175 ALA A N 1
ATOM 1377 C CA . ALA A 1 175 ? -1.203 -2.650 17.360 1.00 86.25 175 ALA A CA 1
ATOM 1378 C C . ALA A 1 175 ? -1.318 -3.418 16.032 1.00 86.25 175 ALA A C 1
ATOM 1380 O O . ALA A 1 175 ? -0.745 -2.998 15.027 1.00 86.25 175 ALA A O 1
ATOM 1381 N N . LEU A 1 176 ? -2.105 -4.502 15.998 1.00 85.62 176 LEU A N 1
ATOM 1382 C CA . LEU A 1 176 ? -2.408 -5.244 14.770 1.00 85.62 176 LEU A CA 1
ATOM 1383 C C . LEU A 1 176 ? -3.163 -4.380 13.751 1.00 85.62 176 LEU A C 1
ATOM 1385 O O . LEU A 1 176 ? -2.832 -4.401 12.565 1.00 85.62 176 LEU A O 1
ATOM 1389 N N . GLY A 1 177 ? -4.137 -3.588 14.208 1.00 83.19 177 GLY A N 1
ATOM 1390 C CA . GLY A 1 177 ? -4.864 -2.639 13.364 1.00 83.19 177 GLY A CA 1
ATOM 1391 C C . GLY A 1 177 ? -3.944 -1.582 12.746 1.00 83.19 177 GLY A C 1
ATOM 1392 O O . GLY A 1 177 ? -3.975 -1.370 11.533 1.00 83.19 177 GLY A O 1
ATOM 1393 N N . LEU A 1 178 ? -3.070 -0.971 13.554 1.00 83.62 178 LEU A N 1
ATOM 1394 C CA . LEU A 1 178 ? -2.071 -0.008 13.080 1.00 83.62 178 LEU A CA 1
ATOM 1395 C C . LEU A 1 178 ? -1.072 -0.637 12.111 1.00 83.62 178 LEU A C 1
ATOM 1397 O O . LEU A 1 178 ? -0.743 -0.021 11.099 1.00 83.62 178 LEU A O 1
ATOM 1401 N N . TRP A 1 179 ? -0.617 -1.860 12.381 1.00 83.25 179 TRP A N 1
ATOM 1402 C CA . TRP A 1 179 ? 0.279 -2.576 11.478 1.00 83.25 179 TRP A CA 1
ATOM 1403 C C . TRP A 1 179 ? -0.375 -2.828 10.116 1.00 83.25 179 TRP A C 1
ATOM 1405 O O . TRP A 1 179 ? 0.241 -2.588 9.078 1.00 83.25 179 TRP A O 1
ATOM 1415 N N . GLY A 1 180 ? -1.656 -3.207 10.103 1.00 77.25 180 GLY A N 1
ATOM 1416 C CA . GLY A 1 180 ? -2.419 -3.359 8.866 1.00 77.25 180 GLY A CA 1
ATOM 1417 C C . GLY A 1 180 ? -2.644 -2.047 8.106 1.00 77.25 180 GLY A C 1
ATOM 1418 O O . GLY A 1 180 ? -2.705 -2.057 6.877 1.00 77.25 180 GLY A O 1
ATOM 1419 N N . ALA A 1 181 ? -2.756 -0.921 8.816 1.00 74.50 181 ALA A N 1
ATOM 1420 C CA . ALA A 1 181 ? -3.066 0.378 8.221 1.00 74.50 181 ALA A CA 1
ATOM 1421 C C . ALA A 1 181 ? -1.825 1.115 7.706 1.00 74.50 181 ALA A C 1
ATOM 1423 O O . ALA A 1 181 ? -1.856 1.696 6.623 1.00 74.50 181 ALA A O 1
ATOM 1424 N N . MET A 1 182 ? -0.737 1.089 8.476 1.00 72.38 182 MET A N 1
ATOM 1425 C CA . MET A 1 182 ? 0.505 1.817 8.191 1.00 72.38 182 MET A CA 1
ATOM 1426 C C . MET A 1 182 ? 1.563 0.948 7.493 1.00 72.38 182 MET A C 1
ATOM 1428 O O . MET A 1 182 ? 2.610 1.456 7.084 1.00 72.38 182 MET A O 1
ATOM 1432 N N . GLY A 1 183 ? 1.304 -0.355 7.337 1.00 71.88 183 GLY A N 1
ATOM 1433 C CA . GLY A 1 183 ? 2.190 -1.295 6.659 1.00 71.88 183 GLY A CA 1
ATOM 1434 C C . GLY A 1 183 ? 3.583 -1.334 7.290 1.00 71.88 183 GLY A C 1
ATOM 1435 O O . GLY A 1 183 ? 3.754 -1.654 8.465 1.00 71.88 183 GLY A O 1
ATOM 1436 N N . ASN A 1 184 ? 4.604 -0.990 6.502 1.00 71.44 184 ASN A N 1
ATOM 1437 C CA . ASN A 1 184 ? 6.010 -1.244 6.840 1.00 71.44 184 ASN A CA 1
ATOM 1438 C C . ASN A 1 184 ? 6.633 -0.196 7.782 1.00 71.44 184 ASN A C 1
ATOM 1440 O O . ASN A 1 184 ? 7.825 -0.268 8.086 1.00 71.44 184 ASN A O 1
ATOM 1444 N N . LYS A 1 185 ? 5.863 0.791 8.247 1.00 79.19 185 LYS A N 1
ATOM 1445 C CA . LYS A 1 185 ? 6.360 1.865 9.115 1.00 79.19 185 LYS A CA 1
ATOM 1446 C C . LYS A 1 185 ? 6.347 1.463 10.591 1.00 79.19 185 LYS A C 1
ATOM 1448 O O . LYS A 1 185 ? 5.602 2.008 11.402 1.00 79.19 185 LYS A O 1
ATOM 1453 N N . SER A 1 186 ? 7.204 0.510 10.949 1.00 83.25 186 SER A N 1
ATOM 1454 C CA . SER A 1 186 ? 7.272 -0.067 12.301 1.00 83.25 186 SER A CA 1
ATOM 1455 C C . SER A 1 186 ? 7.452 0.971 13.419 1.00 83.25 186 SER A C 1
ATOM 1457 O O . SER A 1 186 ? 6.862 0.821 14.486 1.00 83.25 186 SER A O 1
ATOM 1459 N N . ALA A 1 187 ? 8.202 2.050 13.176 1.00 84.94 187 ALA A N 1
ATOM 1460 C CA . ALA A 1 187 ? 8.397 3.122 14.153 1.00 84.94 187 ALA A CA 1
ATOM 1461 C C . ALA A 1 187 ? 7.096 3.883 14.475 1.00 84.94 187 ALA A C 1
ATOM 1463 O O . ALA A 1 187 ? 6.809 4.124 15.645 1.00 84.94 187 ALA A O 1
ATOM 1464 N N . GLU A 1 188 ? 6.281 4.208 13.464 1.00 83.25 188 GLU A N 1
ATOM 1465 C CA . GLU A 1 188 ? 5.000 4.908 13.658 1.00 83.25 188 GLU A CA 1
ATOM 1466 C C . GLU A 1 188 ? 4.007 4.026 14.435 1.00 83.25 188 GLU A C 1
ATOM 1468 O O . GLU A 1 188 ? 3.332 4.503 15.350 1.00 83.25 188 GLU A O 1
ATOM 1473 N N . VAL A 1 189 ? 3.994 2.718 14.146 1.00 85.50 189 VAL A N 1
ATOM 1474 C CA . VAL A 1 189 ? 3.173 1.730 14.867 1.00 85.50 189 VAL A CA 1
ATOM 1475 C C . VAL A 1 189 ? 3.568 1.654 16.345 1.00 85.50 189 VAL A C 1
ATOM 1477 O O . VAL A 1 189 ?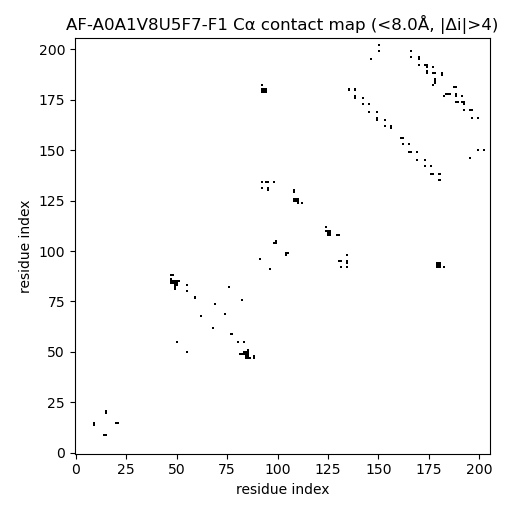 2.697 1.657 17.218 1.00 85.50 189 VAL A O 1
ATOM 1480 N N . LEU A 1 190 ? 4.871 1.630 16.648 1.00 88.00 190 LEU A N 1
ATOM 1481 C CA . LEU A 1 190 ? 5.373 1.596 18.025 1.00 88.00 190 LEU A CA 1
ATOM 1482 C C . LEU A 1 190 ? 5.004 2.865 18.796 1.00 88.00 190 LEU A C 1
ATOM 1484 O O . LEU A 1 190 ? 4.515 2.771 19.921 1.00 88.00 190 LEU A O 1
ATOM 1488 N N . THR A 1 191 ? 5.188 4.042 18.194 1.00 90.06 191 THR A N 1
ATOM 1489 C CA . THR A 1 191 ? 4.825 5.316 18.826 1.00 90.06 191 THR A CA 1
ATOM 1490 C C . THR A 1 191 ? 3.323 5.403 19.091 1.00 90.06 191 THR A C 1
ATOM 1492 O O . THR A 1 191 ? 2.923 5.773 20.195 1.00 90.06 191 THR A O 1
ATOM 1495 N N . GLY A 1 192 ? 2.488 5.007 18.123 1.00 87.88 192 GLY A N 1
ATOM 1496 C CA . GLY A 1 192 ? 1.035 4.968 18.297 1.00 87.88 192 GLY A CA 1
ATOM 1497 C C . GLY A 1 192 ? 0.605 4.011 19.412 1.00 87.88 192 GLY A C 1
ATOM 1498 O O . GLY A 1 192 ? -0.186 4.382 20.279 1.00 87.88 192 GLY A O 1
ATOM 1499 N N . THR A 1 193 ? 1.177 2.805 19.443 1.00 89.25 193 THR A N 1
ATOM 1500 C CA . THR A 1 193 ? 0.879 1.790 20.469 1.00 89.25 193 THR A CA 1
ATOM 1501 C C . THR A 1 193 ? 1.329 2.235 21.863 1.00 89.25 193 THR A C 1
ATOM 1503 O O . THR A 1 193 ? 0.611 2.032 22.839 1.00 89.25 193 THR A O 1
ATOM 1506 N N . ALA A 1 194 ? 2.489 2.889 21.974 1.00 90.81 194 ALA A N 1
ATOM 1507 C CA . ALA A 1 194 ? 2.977 3.431 23.239 1.00 90.81 194 ALA A CA 1
ATOM 1508 C C . ALA A 1 194 ? 2.059 4.538 23.783 1.00 90.81 194 ALA A C 1
ATOM 1510 O O . ALA A 1 194 ? 1.729 4.529 24.969 1.00 90.81 194 ALA A O 1
ATOM 1511 N N . GLY A 1 195 ? 1.601 5.452 22.918 1.00 91.38 195 GLY A N 1
ATOM 1512 C CA . GLY A 1 195 ? 0.626 6.480 23.291 1.00 91.38 195 GLY A CA 1
ATOM 1513 C C . GLY A 1 195 ? -0.699 5.877 23.765 1.00 91.38 195 GLY A C 1
ATOM 1514 O O . GLY A 1 195 ? -1.235 6.295 24.789 1.00 91.38 195 GLY A O 1
ATOM 1515 N N . TYR A 1 196 ? -1.181 4.843 23.072 1.00 89.31 196 TYR A N 1
ATOM 1516 C CA . TYR A 1 196 ? -2.377 4.098 23.465 1.00 89.31 196 TYR A CA 1
ATOM 1517 C C . TYR A 1 196 ? -2.237 3.450 24.852 1.00 89.31 196 TYR A C 1
ATOM 1519 O O . TYR A 1 196 ? -3.085 3.662 25.721 1.00 89.31 196 TYR A O 1
ATOM 1527 N N . MET A 1 197 ? -1.139 2.722 25.093 1.00 88.56 197 MET A N 1
ATOM 1528 C CA . MET A 1 197 ? -0.872 2.107 26.397 1.00 88.56 197 MET A CA 1
ATOM 1529 C C . MET A 1 197 ? -0.776 3.139 27.519 1.00 88.56 197 MET A C 1
ATOM 1531 O O . MET A 1 197 ? -1.326 2.913 28.593 1.00 88.56 197 MET A O 1
ATOM 1535 N N . ALA A 1 198 ? -0.113 4.274 27.283 1.00 91.00 198 ALA A N 1
ATOM 1536 C CA . ALA A 1 198 ? 0.018 5.322 28.289 1.00 91.00 198 ALA A CA 1
ATOM 1537 C C . ALA A 1 198 ? -1.352 5.830 28.765 1.00 91.00 198 ALA A C 1
ATOM 1539 O O . ALA A 1 198 ? -1.564 5.967 29.966 1.00 91.00 198 ALA A O 1
ATOM 1540 N N . ILE A 1 199 ? -2.297 6.048 27.844 1.00 88.31 199 ILE A N 1
ATOM 1541 C CA . ILE A 1 199 ? -3.648 6.512 28.190 1.00 88.31 199 ILE A CA 1
ATOM 1542 C C . ILE A 1 199 ? -4.392 5.467 29.033 1.00 88.31 199 ILE A C 1
ATOM 1544 O O . ILE A 1 199 ? -4.977 5.821 30.055 1.00 88.31 199 ILE A O 1
ATOM 1548 N N . LEU A 1 200 ? -4.331 4.186 28.653 1.00 86.38 200 LEU A N 1
ATOM 1549 C CA . LEU A 1 200 ? -4.971 3.109 29.418 1.00 86.38 200 LEU A CA 1
ATOM 1550 C C . LEU A 1 200 ? -4.368 2.941 30.818 1.00 86.38 200 LEU A C 1
ATOM 1552 O O . LEU A 1 200 ? -5.105 2.762 31.783 1.00 86.38 200 LEU A O 1
ATOM 1556 N N . VAL A 1 201 ? -3.041 3.018 30.943 1.00 86.81 201 VAL A N 1
ATOM 1557 C CA . VAL A 1 201 ? -2.352 2.910 32.238 1.00 86.81 201 VAL A CA 1
ATOM 1558 C C . VAL A 1 201 ? -2.695 4.092 33.143 1.00 86.81 201 VAL A C 1
ATOM 1560 O O . VAL A 1 201 ? -2.957 3.884 34.325 1.00 86.81 201 VAL A O 1
ATOM 1563 N N . ILE A 1 202 ? -2.743 5.315 32.602 1.00 87.12 202 ILE A N 1
ATOM 1564 C CA . ILE A 1 202 ? -3.175 6.500 33.359 1.00 87.12 202 ILE A CA 1
ATOM 1565 C C . ILE A 1 202 ? -4.610 6.314 33.857 1.00 87.12 202 ILE A C 1
ATOM 1567 O O . ILE A 1 202 ? -4.880 6.569 35.027 1.00 87.12 202 ILE A O 1
ATOM 1571 N N . TYR A 1 203 ? -5.515 5.831 33.004 1.00 83.94 203 TYR A N 1
ATOM 1572 C CA . TYR A 1 203 ? -6.904 5.591 33.393 1.00 83.94 203 TYR A CA 1
ATOM 1573 C C . TYR A 1 203 ? -7.035 4.500 34.465 1.00 83.94 203 TYR A C 1
ATOM 1575 O O . TYR A 1 203 ? -7.844 4.632 35.370 1.00 83.94 203 TYR A O 1
ATOM 1583 N N . LEU A 1 204 ? -6.204 3.453 34.416 1.00 79.56 204 LEU A N 1
ATOM 1584 C CA . LEU A 1 204 ? -6.167 2.417 35.453 1.00 79.56 204 LEU A CA 1
ATOM 1585 C C . LEU A 1 204 ? -5.585 2.921 36.784 1.00 79.56 204 LEU A C 1
ATOM 1587 O O . LEU A 1 204 ? -5.909 2.382 37.838 1.00 79.56 204 LEU A O 1
ATOM 1591 N N . SER A 1 205 ? -4.707 3.923 36.742 1.00 79.25 205 SER A N 1
ATOM 1592 C CA . SER A 1 205 ? -4.112 4.511 37.947 1.00 79.25 205 SER A CA 1
ATOM 1593 C C . SER A 1 205 ? -5.042 5.462 38.706 1.00 79.25 205 SER A C 1
ATOM 1595 O O . SER A 1 205 ? -4.657 5.934 39.778 1.00 79.25 205 SER A O 1
ATOM 1597 N N . HIS A 1 206 ? -6.218 5.761 38.146 1.00 63.22 206 HIS A N 1
ATOM 1598 C CA . HIS A 1 206 ? -7.163 6.736 38.676 1.00 63.22 206 HIS A CA 1
ATOM 1599 C C . HIS A 1 206 ? -8.390 6.082 39.312 1.00 63.22 206 HIS A C 1
ATOM 1601 O O . HIS A 1 206 ? -8.867 6.671 40.313 1.00 63.22 206 HIS A O 1
#